Protein AF-A0A4R0YX46-F1 (afdb_monomer)

pLDDT: mean 84.67, std 12.02, range [36.97, 97.19]

Mean predicted aligned error: 6.43 Å

Nearest PDB structures (foldseek):
  4bqu-assembly2_B  TM=5.546E-01  e=5.185E+00  Rhipicephalus appendiculatus
  2xxn-assembly1_A  TM=4.794E-01  e=2.382E+00  Homo sapiens
  9izl-assembly2_B  TM=1.546E-01  e=6.587E+00  Homo sapiens

Radius of gyration: 20.01 Å; Cα contacts (8 Å, |Δi|>4): 346; chains: 1; bounding box: 52×40×53 Å

Secondary structure (DSSP, 8-state):
-HHHHHHHHHHHHHHTTPEEPPPPTTSPEEEEEEEEEETTEEEEEEEEEEE-TTSTTEEEEEEEEEEEEHHHHHHHHHTTSGGGS-TT-TT--EEEEEEEHHHHHHHSSS--S-HHHHHTTTSSEEGGGHHHHHHHHHHHIIIIIHHHHHHHSSHHHHHHHHHTGGGSTT-SSSSS-B-SSHHHHHHHHHHHTT-HHHHHHHHHHHHHHHHHHHHTTSS-HHHHHHHHHHHHHHHHHHHHHHHHTT-

Foldseek 3Di:
DLVVLVVVVCVVCVVVPWDWDDDDPPDWTKTKDWDQLDDQKIKMKIWTWDDDPVDPQWIAIWIKIFIWGPLVVVLCVVLVNCVVPDPPCPPPTATQKMFILLQLCCWPPVHDPDSVCSVCVRPGHGSVCSVVVVVVVVVSCVPRVVVVCVQCSDLVSLLVCLLCVCVPTPPPDPRGMDGVRSLQVSLSSCLVVVVLVVSLVSLVVSLVVLVVCVVVVVDDPVVSVSSVVSSVSSNVSSVVSNVVVVD

Organism: NCBI:txid522319

Solvent-accessible surface area (backbone atoms only — not comparable to full-atom values): 13297 Å² total; per-residue (Å²): 110,71,69,60,50,46,60,50,49,53,50,57,41,44,75,73,62,31,42,77,52,91,75,55,96,89,53,63,50,39,32,42,32,74,45,77,52,49,97,53,32,30,39,34,39,41,38,34,45,33,78,43,89,90,44,90,63,30,29,32,54,48,46,36,37,35,36,32,19,53,54,55,37,52,52,35,45,74,40,57,59,45,78,81,55,70,95,83,56,89,81,56,54,39,63,43,36,39,32,40,50,40,44,44,41,25,55,44,84,85,43,45,97,42,51,68,58,31,63,42,63,43,49,72,35,45,57,93,47,44,66,65,49,48,54,52,50,50,56,47,36,71,54,54,46,47,53,50,45,64,46,47,43,40,73,67,35,36,36,55,47,30,70,39,51,82,69,38,85,72,67,74,73,87,71,52,72,45,38,92,52,25,30,54,49,24,17,52,55,28,38,76,72,67,37,50,68,62,15,50,50,29,43,51,52,46,51,55,50,51,53,50,34,44,78,66,67,74,43,52,73,68,57,48,53,55,52,51,54,48,51,51,34,54,49,49,44,48,52,54,52,53,59,57,72,77,109

Sequence (247 aa):
MFLEVKEKADRMLSARGFLALPIDPNEPEMALWQKEIFSGYDFFVMFSISRRDAEKGLLSLSVHLGVDSRWQFEFESNAGVRTKFHPGDEKAYVGNVVVPLQWLTAIWPPALPSFTDSMLRWRDVPVANALNTMDDVFYYFDRQGLAFLEMVGTEEGLISTLLNLENFPGRRGSGGPVGPRPLLSAAALLCRRRQFDEAIGAVGKAEAKAENDLRSDNISQASFEEIKSLYGLYRGAIIDQSLQALH

Structure (mmCIF, N/CA/C/O backbone):
data_AF-A0A4R0YX46-F1
#
_entry.id   AF-A0A4R0YX46-F1
#
loop_
_atom_site.group_PDB
_atom_site.id
_atom_site.type_symbol
_atom_site.label_atom_id
_atom_site.label_alt_id
_atom_site.label_comp_id
_atom_site.label_asym_id
_atom_site.label_entity_id
_atom_site.label_seq_id
_atom_site.pdbx_PDB_ins_code
_atom_site.Cartn_x
_atom_site.Cartn_y
_atom_site.Cartn_z
_atom_site.occupancy
_atom_site.B_iso_or_equiv
_atom_site.auth_seq_id
_atom_site.auth_comp_id
_atom_site.auth_asym_id
_atom_site.auth_atom_id
_atom_site.pdbx_PDB_model_num
ATOM 1 N N . MET A 1 1 ? 13.363 10.887 -30.403 1.00 70.38 1 MET A N 1
ATOM 2 C CA . MET A 1 1 ? 13.511 9.574 -29.739 1.00 70.38 1 MET A CA 1
ATOM 3 C C . MET A 1 1 ? 12.698 9.483 -28.448 1.00 70.38 1 MET A C 1
ATOM 5 O O . MET A 1 1 ? 11.761 8.708 -28.441 1.00 70.38 1 MET A O 1
ATOM 9 N N . PHE A 1 2 ? 12.948 10.289 -27.402 1.00 72.62 2 PHE A N 1
ATOM 10 C CA . PHE A 1 2 ? 12.125 10.239 -26.171 1.00 72.62 2 PHE A CA 1
ATOM 11 C C . PHE A 1 2 ? 10.624 10.469 -26.427 1.00 72.62 2 PHE A C 1
ATOM 13 O O . PHE A 1 2 ? 9.808 9.693 -25.953 1.00 72.62 2 PHE A O 1
ATOM 20 N N . LEU A 1 3 ? 10.263 11.498 -27.207 1.00 75.44 3 LEU A N 1
ATOM 21 C CA . LEU A 1 3 ? 8.856 11.806 -27.517 1.00 75.44 3 LEU A CA 1
ATOM 22 C C . LEU A 1 3 ? 8.135 10.640 -28.213 1.00 75.44 3 LEU A C 1
ATOM 24 O O . LEU A 1 3 ? 6.991 10.352 -27.900 1.00 75.44 3 LEU A O 1
ATOM 28 N N . GLU A 1 4 ? 8.826 9.920 -29.096 1.00 78.00 4 GLU A N 1
ATOM 29 C CA . GLU A 1 4 ? 8.261 8.761 -29.794 1.00 78.00 4 GLU A CA 1
ATOM 30 C C . GLU A 1 4 ? 8.037 7.572 -28.846 1.00 78.00 4 GLU A C 1
ATOM 32 O O . GLU A 1 4 ? 7.026 6.876 -28.934 1.00 78.00 4 GLU A O 1
ATOM 37 N N . VAL A 1 5 ? 8.976 7.343 -27.921 1.00 77.19 5 VAL A N 1
ATOM 38 C CA . VAL A 1 5 ? 8.834 6.333 -26.863 1.00 77.19 5 VAL A CA 1
ATOM 39 C C . VAL A 1 5 ? 7.665 6.685 -25.952 1.00 77.19 5 VAL A C 1
ATOM 41 O O . VAL A 1 5 ? 6.859 5.811 -25.657 1.00 77.19 5 VAL A O 1
ATOM 44 N N . LYS A 1 6 ? 7.526 7.961 -25.585 1.00 77.44 6 LYS A N 1
ATOM 45 C CA . LYS A 1 6 ? 6.404 8.467 -24.795 1.00 77.44 6 LYS A CA 1
ATOM 46 C C . LYS A 1 6 ? 5.062 8.230 -25.486 1.00 77.44 6 LYS A C 1
ATOM 48 O O . LYS A 1 6 ? 4.202 7.575 -24.922 1.00 77.44 6 LYS A O 1
ATOM 53 N N . GLU A 1 7 ? 4.897 8.664 -26.734 1.00 83.25 7 GLU A N 1
ATOM 54 C CA . GLU A 1 7 ? 3.642 8.464 -27.479 1.00 83.25 7 GLU A CA 1
ATOM 55 C C . GLU A 1 7 ? 3.260 6.982 -27.620 1.00 83.25 7 GLU A C 1
ATOM 57 O O . GLU A 1 7 ? 2.086 6.621 -27.723 1.00 83.25 7 GLU A O 1
ATOM 62 N N . LYS A 1 8 ? 4.251 6.090 -27.692 1.00 83.44 8 LYS A N 1
ATOM 63 C CA . LYS A 1 8 ? 4.017 4.643 -27.701 1.00 83.44 8 LYS A CA 1
ATOM 64 C C . LYS A 1 8 ? 3.649 4.130 -26.303 1.00 83.44 8 LYS A C 1
ATOM 66 O O . LYS A 1 8 ? 2.677 3.388 -26.197 1.00 83.44 8 LYS A O 1
ATOM 71 N N . ALA A 1 9 ? 4.343 4.576 -25.257 1.00 83.38 9 ALA A N 1
ATOM 72 C CA . ALA A 1 9 ? 4.042 4.247 -23.866 1.00 83.38 9 ALA A CA 1
ATOM 73 C C . ALA A 1 9 ? 2.627 4.684 -23.461 1.00 83.38 9 ALA A C 1
ATOM 75 O O . ALA A 1 9 ? 1.853 3.871 -22.957 1.00 83.38 9 ALA A O 1
ATOM 76 N N . ASP A 1 10 ? 2.255 5.925 -23.778 1.00 84.88 10 ASP A N 1
ATOM 77 C CA . ASP A 1 10 ? 0.931 6.490 -23.511 1.00 84.88 10 ASP A CA 1
ATOM 78 C C . ASP A 1 10 ? -0.162 5.672 -24.199 1.00 84.88 10 ASP A C 1
ATOM 80 O O . ASP A 1 10 ? -1.197 5.388 -23.597 1.00 84.88 10 ASP A O 1
ATOM 84 N N . ARG A 1 11 ? 0.074 5.214 -25.437 1.00 87.25 11 ARG A N 1
ATOM 85 C CA . ARG A 1 11 ? -0.867 4.331 -26.142 1.00 87.25 11 ARG A CA 1
ATOM 86 C C . ARG A 1 11 ? -1.007 2.970 -25.468 1.00 87.25 11 ARG A C 1
ATOM 88 O O . ARG A 1 11 ? -2.129 2.489 -25.350 1.00 87.25 11 ARG A O 1
ATOM 95 N N . MET A 1 12 ? 0.092 2.358 -25.022 1.00 89.31 12 MET A N 1
ATOM 96 C CA . MET A 1 12 ? 0.056 1.067 -24.318 1.00 89.31 12 MET A CA 1
ATOM 97 C C . MET A 1 12 ? -0.688 1.175 -22.981 1.00 89.31 12 MET A C 1
ATOM 99 O O . MET A 1 12 ? -1.542 0.343 -22.678 1.00 89.31 12 MET A O 1
ATOM 103 N N . LEU A 1 13 ? -0.398 2.223 -22.208 1.00 88.88 13 LEU A N 1
ATOM 104 C CA . LEU A 1 13 ? -1.051 2.523 -20.935 1.00 88.88 13 LEU A CA 1
ATOM 105 C C . LEU A 1 13 ? -2.545 2.816 -21.136 1.00 88.88 13 LEU A C 1
ATOM 107 O O . LEU A 1 13 ? -3.386 2.185 -20.495 1.00 88.88 13 LEU A O 1
ATOM 111 N N . SER A 1 14 ? -2.888 3.682 -22.093 1.00 88.69 14 SER A N 1
ATOM 112 C CA . SER A 1 14 ? -4.284 3.999 -22.433 1.00 88.69 14 SER A CA 1
ATOM 113 C C . SER A 1 14 ? -5.058 2.763 -22.890 1.00 88.69 14 SER A C 1
ATOM 115 O O . SER A 1 14 ? -6.199 2.566 -22.481 1.00 88.69 14 SER A O 1
ATOM 117 N N . ALA A 1 15 ? -4.440 1.889 -23.694 1.00 89.38 15 ALA A N 1
ATOM 118 C CA . ALA A 1 15 ? -5.066 0.645 -24.144 1.00 89.38 15 ALA A CA 1
ATOM 119 C C . ALA A 1 15 ? -5.386 -0.317 -22.985 1.00 89.38 15 ALA A C 1
ATOM 121 O O . ALA A 1 15 ? -6.308 -1.122 -23.095 1.00 89.38 15 ALA A O 1
ATOM 122 N N . ARG A 1 16 ? -4.657 -0.214 -21.866 1.00 86.44 16 ARG A N 1
ATOM 123 C CA . ARG A 1 16 ? -4.919 -0.945 -20.616 1.00 86.44 16 ARG A CA 1
ATOM 124 C C . ARG A 1 16 ? -5.789 -0.157 -19.622 1.00 86.44 16 ARG A C 1
ATOM 126 O O . ARG A 1 16 ? -6.012 -0.621 -18.509 1.00 86.44 16 ARG A O 1
ATOM 133 N N . GLY A 1 17 ? -6.309 1.006 -20.020 1.00 89.12 17 GLY A N 1
ATOM 134 C CA . GLY A 1 17 ? -7.227 1.824 -19.226 1.00 89.12 17 GLY A CA 1
ATOM 135 C C . GLY A 1 17 ? -6.560 2.735 -18.195 1.00 89.12 17 GLY A C 1
ATOM 136 O O . GLY A 1 17 ? -7.251 3.239 -17.313 1.00 89.12 17 GLY A O 1
ATOM 137 N N . PHE A 1 18 ? -5.242 2.939 -18.264 1.00 90.31 18 PHE A N 1
ATOM 138 C CA . PHE A 1 18 ? -4.567 3.926 -17.421 1.00 90.31 18 PHE A CA 1
ATOM 139 C C . PHE A 1 18 ? -4.929 5.346 -17.869 1.00 90.31 18 PHE A C 1
ATOM 141 O O . PHE A 1 18 ? -4.996 5.643 -19.062 1.00 90.31 18 PHE A O 1
ATOM 148 N N . LEU A 1 19 ? -5.109 6.232 -16.896 1.00 88.25 19 LEU A N 1
ATOM 149 C CA . LEU A 1 19 ? -5.331 7.658 -17.084 1.00 88.25 19 LEU A CA 1
ATOM 150 C C . LEU A 1 19 ? -4.017 8.403 -16.843 1.00 88.25 19 LEU A C 1
ATOM 152 O O . LEU A 1 19 ? -3.381 8.223 -15.806 1.00 88.25 19 LEU A O 1
ATOM 156 N N . ALA A 1 20 ? -3.609 9.249 -17.787 1.00 85.19 20 ALA A N 1
ATOM 157 C CA . ALA A 1 20 ? -2.469 10.136 -17.582 1.00 85.19 20 ALA A CA 1
ATOM 158 C C . ALA A 1 20 ? -2.793 11.153 -16.478 1.00 85.19 20 ALA A C 1
ATOM 160 O O . ALA A 1 20 ? -3.862 11.771 -16.496 1.00 85.19 20 ALA A O 1
ATOM 161 N N . LEU A 1 21 ? -1.878 11.335 -15.527 1.00 80.12 21 LEU A N 1
ATOM 162 C CA . LEU A 1 21 ? -2.009 12.367 -14.504 1.00 80.12 21 LEU A CA 1
ATOM 163 C C . LEU A 1 21 ? -1.438 13.693 -15.034 1.00 80.12 21 LEU A C 1
ATOM 165 O O . LEU A 1 21 ? -0.428 13.679 -15.743 1.00 80.12 21 LEU A O 1
ATOM 169 N N . PRO A 1 22 ? -2.085 14.841 -14.749 1.00 63.25 22 PRO A N 1
ATOM 170 C CA . PRO A 1 22 ? -1.595 16.144 -15.187 1.00 63.25 22 PRO A CA 1
ATOM 171 C C . PRO A 1 22 ? -0.184 16.405 -14.643 1.00 63.25 22 PRO A C 1
ATOM 173 O O . PRO A 1 22 ? 0.111 16.108 -13.490 1.00 63.25 22 PRO A O 1
ATOM 176 N N . ILE A 1 23 ? 0.678 16.936 -15.511 1.00 60.28 23 ILE A N 1
ATOM 177 C CA . ILE A 1 23 ? 2.133 16.986 -15.334 1.00 60.28 23 ILE A CA 1
ATOM 178 C C . ILE A 1 23 ? 2.557 18.391 -14.880 1.00 60.28 23 ILE A C 1
ATOM 180 O O . ILE A 1 23 ? 2.268 19.365 -15.581 1.00 60.28 23 ILE A O 1
ATOM 184 N N . ASP A 1 24 ? 3.307 18.496 -13.779 1.00 59.00 24 ASP A N 1
ATOM 185 C CA . ASP A 1 24 ? 4.326 19.546 -13.648 1.00 59.00 24 ASP A CA 1
ATOM 186 C C . ASP A 1 24 ? 5.509 19.132 -14.541 1.00 59.00 24 ASP A C 1
ATOM 188 O O . ASP A 1 24 ? 5.990 18.005 -14.414 1.00 59.00 24 ASP A O 1
ATOM 192 N N . PRO A 1 25 ? 5.990 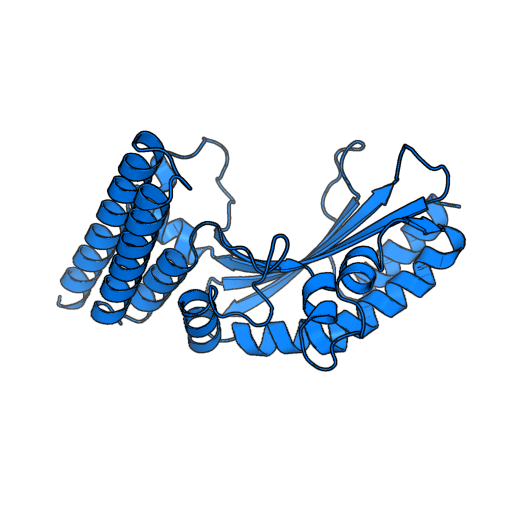19.973 -15.473 1.00 57.56 25 PRO A N 1
ATOM 193 C CA . PRO A 1 25 ? 7.106 19.630 -16.359 1.00 57.56 25 PRO A CA 1
ATOM 194 C C . PRO A 1 25 ? 8.410 19.221 -15.643 1.00 57.56 25 PRO A C 1
ATOM 196 O O . PRO A 1 25 ? 9.312 18.713 -16.310 1.00 57.56 25 PRO A O 1
ATOM 199 N N . ASN A 1 26 ? 8.522 19.430 -14.327 1.00 57.59 26 ASN A N 1
ATOM 200 C CA . ASN A 1 26 ? 9.643 18.996 -13.490 1.00 57.59 26 ASN A CA 1
ATOM 201 C C . ASN A 1 26 ? 9.382 17.689 -12.716 1.00 57.59 26 ASN A C 1
ATOM 203 O O . ASN A 1 26 ? 10.282 17.190 -12.042 1.00 57.59 26 ASN A O 1
ATOM 207 N N . GLU A 1 27 ? 8.175 17.133 -12.791 1.00 64.25 27 GLU A N 1
ATOM 208 C CA . GLU A 1 27 ? 7.791 15.897 -12.114 1.00 64.25 27 GLU A CA 1
ATOM 209 C C . GLU A 1 27 ? 7.861 14.683 -13.057 1.00 64.25 27 GLU A C 1
ATOM 211 O O . GLU A 1 27 ? 7.787 14.825 -14.283 1.00 64.25 27 GLU A O 1
ATOM 216 N N . PRO A 1 28 ? 8.043 13.462 -12.515 1.00 62.16 28 PRO A N 1
ATOM 217 C CA . PRO A 1 28 ? 7.960 12.247 -13.317 1.00 62.16 28 PRO A CA 1
ATOM 218 C C . PRO A 1 28 ? 6.611 12.157 -14.039 1.00 62.16 28 PRO A C 1
ATOM 220 O O . PRO A 1 28 ? 5.567 12.480 -13.477 1.00 62.16 28 PRO A O 1
ATOM 223 N N . GLU A 1 29 ? 6.620 11.658 -15.276 1.00 77.38 29 GLU A N 1
ATOM 224 C CA . GLU A 1 29 ? 5.380 11.410 -16.010 1.00 77.38 29 GLU A CA 1
ATOM 225 C C . GLU A 1 29 ? 4.668 10.226 -15.358 1.00 77.38 29 GLU A C 1
ATOM 227 O O . GLU A 1 29 ? 5.254 9.150 -15.224 1.00 77.38 29 GLU A O 1
ATOM 232 N N . MET A 1 30 ? 3.422 10.426 -14.928 1.00 84.44 30 MET A N 1
ATOM 233 C CA . MET A 1 30 ? 2.661 9.428 -14.184 1.00 84.44 30 MET A CA 1
ATOM 234 C C . MET A 1 30 ? 1.376 9.039 -14.908 1.00 84.44 30 MET A C 1
ATOM 236 O O . MET A 1 30 ? 0.669 9.879 -15.466 1.00 84.44 30 MET A O 1
ATOM 240 N N . ALA A 1 31 ? 1.050 7.754 -14.843 1.00 88.62 31 ALA A N 1
ATOM 241 C CA . ALA A 1 31 ? -0.222 7.208 -15.276 1.00 88.62 31 ALA A CA 1
ATOM 242 C C . ALA A 1 31 ? -0.829 6.362 -14.154 1.00 88.62 31 ALA A C 1
ATOM 244 O O . ALA A 1 31 ? -0.130 5.597 -13.486 1.00 88.62 31 ALA A O 1
ATOM 245 N N . LEU A 1 32 ? -2.137 6.496 -13.959 1.00 90.62 32 LEU A N 1
ATOM 246 C CA . LEU A 1 32 ? -2.888 5.854 -12.891 1.00 90.62 32 LEU A CA 1
ATOM 247 C C . LEU A 1 32 ? -3.972 4.960 -13.481 1.00 90.62 32 LEU A C 1
ATOM 249 O O . LEU A 1 32 ? -4.822 5.414 -14.243 1.00 90.62 32 LEU A O 1
ATOM 253 N N . TRP A 1 33 ? -3.977 3.696 -13.089 1.00 91.81 33 TRP A N 1
ATOM 254 C CA . TRP A 1 33 ? -5.136 2.827 -13.235 1.00 91.81 33 TRP A CA 1
ATOM 255 C C . TRP A 1 33 ? -5.740 2.612 -11.856 1.00 91.81 33 TRP A C 1
ATOM 257 O O . TRP A 1 33 ? -5.018 2.272 -10.925 1.00 91.81 33 TRP A O 1
ATOM 267 N N . GLN A 1 34 ? -7.044 2.822 -11.712 1.00 91.25 34 GLN A N 1
ATOM 268 C CA . GLN A 1 34 ? -7.732 2.712 -10.430 1.00 91.25 34 GLN A CA 1
ATOM 269 C C . GLN A 1 34 ? -9.059 1.989 -10.619 1.00 91.25 34 GLN A C 1
ATOM 271 O O . GLN A 1 34 ? -9.778 2.224 -11.592 1.00 91.25 34 GLN A O 1
ATOM 276 N N . LYS A 1 35 ? -9.380 1.099 -9.683 1.00 90.94 35 LYS A N 1
ATOM 277 C CA . LYS A 1 35 ? -10.610 0.317 -9.689 1.00 90.94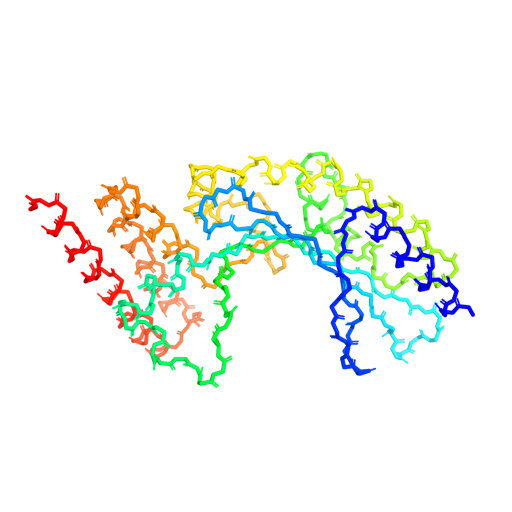 35 LYS A CA 1
ATOM 278 C C . LYS A 1 35 ? -11.093 0.098 -8.262 1.00 90.94 35 LYS A C 1
ATOM 280 O O . LYS A 1 35 ? -10.331 -0.365 -7.418 1.00 90.94 35 LYS A O 1
ATOM 285 N N . GLU A 1 36 ? -12.373 0.358 -8.021 1.00 93.25 36 GLU A N 1
ATOM 286 C CA . GLU A 1 36 ? -13.016 -0.008 -6.759 1.00 93.25 36 GLU A CA 1
ATOM 287 C C . GLU A 1 36 ? -13.002 -1.535 -6.592 1.00 93.25 36 GLU A C 1
ATOM 289 O O . GLU A 1 36 ? -13.450 -2.274 -7.477 1.00 93.25 36 GLU A O 1
ATOM 294 N N . ILE A 1 37 ? -12.448 -2.004 -5.473 1.00 93.62 37 ILE A N 1
ATOM 295 C CA . ILE A 1 37 ? -12.388 -3.434 -5.128 1.00 93.62 37 ILE A CA 1
ATOM 296 C C . ILE A 1 37 ? -13.497 -3.823 -4.151 1.00 93.62 37 ILE A C 1
ATOM 298 O O . ILE A 1 37 ? -14.024 -4.929 -4.231 1.00 93.62 37 ILE A O 1
ATOM 302 N N . PHE A 1 38 ? -13.906 -2.896 -3.287 1.00 93.62 38 PHE A N 1
ATOM 303 C CA . PHE A 1 38 ? -15.117 -2.963 -2.472 1.00 93.62 38 PHE A CA 1
ATOM 304 C C . PHE A 1 38 ? -15.446 -1.563 -1.943 1.00 93.62 38 PHE A C 1
ATOM 306 O O . PHE A 1 38 ? -14.638 -0.646 -2.048 1.00 93.62 38 PHE A O 1
ATOM 313 N N . SER A 1 39 ? -16.648 -1.392 -1.391 1.00 90.75 39 SER A N 1
ATOM 314 C CA . SER A 1 39 ? -17.246 -0.077 -1.140 1.00 90.75 39 SER A CA 1
ATOM 315 C C . SER A 1 39 ? -16.310 0.905 -0.413 1.00 90.75 39 SER A C 1
ATOM 317 O O . SER A 1 39 ? -16.026 0.758 0.777 1.00 90.75 39 SER A O 1
ATOM 319 N N . GLY A 1 40 ? -15.875 1.950 -1.122 1.00 88.69 40 GLY A N 1
ATOM 320 C CA . GLY A 1 40 ? -15.018 3.014 -0.582 1.00 88.69 40 GLY A CA 1
ATOM 321 C C . GLY A 1 40 ? -13.524 2.676 -0.480 1.00 88.69 40 GLY A C 1
ATOM 322 O O . GLY A 1 40 ? -12.786 3.452 0.138 1.00 88.69 40 GLY A O 1
ATOM 323 N N . TYR A 1 41 ? -13.091 1.558 -1.073 1.00 92.25 41 TYR A N 1
ATOM 324 C CA . TYR A 1 41 ? -11.699 1.127 -1.190 1.00 92.25 41 TYR A CA 1
ATOM 325 C C . TYR A 1 41 ? -11.352 0.850 -2.650 1.00 92.25 41 TYR A C 1
ATOM 327 O O . TYR A 1 41 ? -11.941 -0.015 -3.305 1.00 92.25 41 TYR A O 1
ATOM 335 N N . ASP A 1 42 ? -10.344 1.562 -3.137 1.00 93.12 42 ASP A N 1
ATOM 336 C CA . ASP A 1 42 ? -9.921 1.490 -4.523 1.00 93.12 42 ASP A CA 1
ATOM 337 C C . ASP A 1 42 ? -8.517 0.904 -4.598 1.00 93.12 42 ASP A C 1
ATOM 339 O O . ASP A 1 42 ? -7.591 1.376 -3.936 1.00 93.12 42 ASP A O 1
ATOM 343 N N . PHE A 1 43 ? -8.348 -0.125 -5.421 1.00 93.88 43 PHE A N 1
ATOM 344 C CA . PHE A 1 43 ? -7.027 -0.585 -5.802 1.00 93.88 43 PHE A CA 1
ATOM 345 C C . PHE A 1 43 ? -6.493 0.305 -6.912 1.00 93.88 43 PHE A C 1
ATOM 347 O O . PHE A 1 43 ? -7.208 0.609 -7.871 1.00 93.88 43 PHE A O 1
ATOM 354 N N . PHE A 1 44 ? -5.226 0.680 -6.811 1.00 92.88 44 PHE A N 1
ATOM 355 C CA . PHE A 1 44 ? -4.569 1.489 -7.816 1.00 92.88 44 PHE A CA 1
ATOM 356 C C . PHE A 1 44 ? -3.247 0.884 -8.272 1.00 92.88 44 PHE A C 1
ATOM 358 O O . PHE A 1 44 ? -2.559 0.173 -7.537 1.00 92.88 44 PHE A O 1
ATOM 365 N N . VAL A 1 45 ? -2.882 1.219 -9.504 1.00 93.38 45 VAL A N 1
ATOM 366 C CA . VAL A 1 45 ? -1.575 0.980 -10.100 1.00 93.38 45 VAL A CA 1
ATOM 367 C C . VAL A 1 45 ? -1.073 2.315 -10.621 1.00 93.38 45 VAL A C 1
ATOM 369 O O . VAL A 1 45 ? -1.662 2.899 -11.529 1.00 93.38 45 VAL A O 1
ATOM 372 N N . MET A 1 46 ? 0.017 2.794 -10.039 1.00 91.81 46 MET A N 1
ATOM 373 C CA . MET A 1 46 ? 0.683 4.023 -10.438 1.00 91.81 46 MET A CA 1
ATOM 374 C C . MET A 1 46 ? 1.968 3.672 -11.179 1.00 91.81 46 MET A C 1
ATOM 376 O O . MET A 1 46 ? 2.899 3.106 -10.604 1.00 91.81 46 MET A O 1
ATOM 380 N N . PHE A 1 47 ? 2.005 4.014 -12.459 1.00 90.75 47 PHE A N 1
ATOM 381 C CA . PHE A 1 47 ? 3.154 3.851 -13.334 1.00 90.75 47 PHE A CA 1
ATOM 382 C C . PHE A 1 47 ? 3.853 5.200 -13.485 1.00 90.75 47 PHE A C 1
ATOM 384 O O . PHE A 1 47 ? 3.192 6.187 -13.798 1.00 90.75 47 PHE A O 1
ATOM 391 N N . SER A 1 48 ? 5.169 5.258 -13.286 1.00 88.81 48 SER A N 1
ATOM 392 C CA . SER A 1 48 ? 5.950 6.480 -13.465 1.00 88.81 48 SER A CA 1
ATOM 393 C C . SER A 1 48 ? 7.162 6.288 -14.371 1.00 88.81 48 SER A C 1
ATOM 395 O O . SER A 1 48 ? 7.872 5.283 -14.291 1.00 88.81 48 SER A O 1
ATOM 397 N N . ILE A 1 49 ? 7.393 7.279 -15.235 1.00 86.38 49 ILE A N 1
ATOM 398 C CA . ILE A 1 49 ? 8.537 7.381 -16.143 1.00 86.38 49 ILE A CA 1
ATOM 399 C C . ILE A 1 49 ? 9.304 8.646 -15.784 1.00 86.38 49 ILE A C 1
ATOM 401 O O . ILE A 1 49 ? 8.781 9.754 -15.897 1.00 86.38 49 ILE A O 1
ATOM 405 N N . SER A 1 50 ? 10.567 8.501 -15.394 1.00 84.44 50 SER A N 1
ATOM 406 C CA . SER A 1 50 ? 11.450 9.644 -15.163 1.00 84.44 50 SER A CA 1
ATOM 407 C C . SER A 1 50 ? 12.667 9.607 -16.076 1.00 84.44 50 SER A C 1
ATOM 409 O O . SER A 1 50 ? 13.243 8.552 -16.365 1.00 84.44 50 SER A O 1
ATOM 411 N N . ARG A 1 51 ? 13.072 10.791 -16.548 1.00 80.44 51 ARG A N 1
ATOM 412 C CA . ARG A 1 51 ? 14.369 10.971 -17.199 1.00 80.44 51 ARG A CA 1
ATOM 413 C C . ARG A 1 51 ? 15.444 11.028 -16.123 1.00 80.44 51 ARG A C 1
ATOM 415 O O . ARG A 1 51 ? 15.280 11.701 -15.111 1.00 80.44 51 ARG A O 1
ATOM 422 N N . ARG A 1 52 ? 16.557 10.336 -16.347 1.00 74.69 52 ARG A N 1
ATOM 423 C CA . ARG A 1 52 ? 17.747 10.481 -15.505 1.00 74.69 52 ARG A CA 1
ATOM 424 C C . ARG A 1 52 ? 18.583 11.633 -16.047 1.00 74.69 52 ARG A C 1
ATOM 426 O O . ARG A 1 52 ? 19.221 11.494 -17.086 1.00 74.69 52 ARG A O 1
ATOM 433 N N . ASP A 1 53 ? 18.611 12.750 -15.328 1.00 62.41 53 ASP A N 1
ATOM 434 C CA . ASP A 1 53 ? 19.374 13.937 -15.745 1.00 62.41 53 ASP A CA 1
ATOM 435 C C . ASP A 1 53 ? 20.889 13.686 -15.826 1.00 62.41 53 ASP A C 1
ATOM 437 O O . ASP A 1 53 ? 21.582 14.306 -16.633 1.00 62.41 53 ASP A 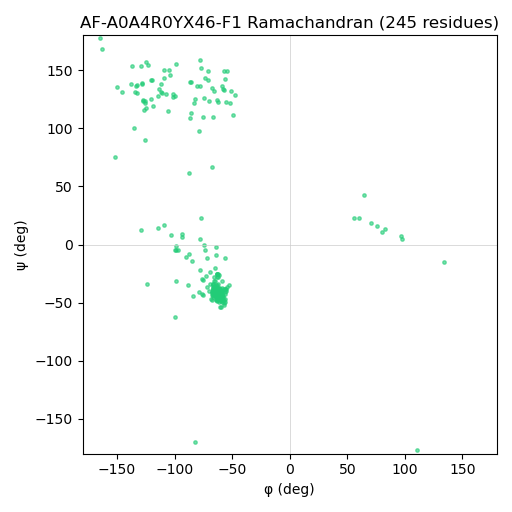O 1
ATOM 441 N N . ALA A 1 54 ? 21.404 12.742 -15.031 1.00 57.72 54 ALA A N 1
ATOM 442 C CA . ALA A 1 54 ? 22.826 12.407 -14.984 1.00 57.72 54 ALA A CA 1
ATOM 443 C C . ALA A 1 54 ? 23.329 11.637 -16.223 1.00 57.72 54 ALA A C 1
ATOM 445 O O . ALA A 1 54 ? 24.503 11.755 -16.568 1.00 57.72 54 ALA A O 1
ATOM 446 N N . GLU A 1 55 ? 22.468 10.880 -16.917 1.00 69.75 55 GLU A N 1
ATOM 447 C CA . GLU A 1 55 ? 22.871 10.008 -18.030 1.00 69.75 55 GLU A CA 1
ATOM 448 C C . GLU A 1 55 ? 21.911 10.146 -19.219 1.00 69.75 55 GLU A C 1
ATOM 450 O O . GLU A 1 55 ? 20.816 9.576 -19.265 1.00 69.75 55 GLU A O 1
ATOM 455 N N . LYS A 1 56 ? 22.339 10.930 -20.220 1.00 73.69 56 LYS A N 1
ATOM 456 C CA . LYS A 1 56 ? 21.558 11.184 -21.438 1.00 73.69 56 LYS A CA 1
ATOM 457 C C . LYS A 1 56 ? 21.186 9.866 -22.122 1.00 73.69 56 LYS A C 1
ATOM 459 O O . LYS A 1 56 ? 22.056 9.120 -22.555 1.00 73.69 56 LYS A O 1
ATOM 464 N N . GLY A 1 57 ? 19.886 9.647 -22.312 1.00 81.06 57 GLY A N 1
ATOM 465 C CA . GLY A 1 57 ? 19.366 8.484 -23.036 1.00 81.06 57 GLY A CA 1
ATOM 466 C C . GLY A 1 57 ? 18.943 7.310 -22.154 1.00 81.06 57 GLY A C 1
ATOM 467 O O . GLY A 1 57 ? 18.588 6.270 -22.711 1.00 81.06 57 GLY A O 1
ATOM 468 N N . LEU A 1 58 ? 18.926 7.479 -20.827 1.00 87.06 58 LEU A N 1
ATOM 469 C CA . LEU A 1 58 ? 18.372 6.510 -19.881 1.00 87.06 58 LEU A CA 1
ATOM 470 C C . LEU A 1 58 ? 17.064 6.994 -19.242 1.00 87.06 58 LEU A C 1
ATOM 472 O O . LEU A 1 58 ? 16.848 8.193 -19.042 1.00 87.06 58 LEU A O 1
ATOM 476 N N . LEU A 1 59 ? 16.209 6.032 -18.898 1.00 86.62 59 LEU A N 1
ATOM 477 C CA . LEU A 1 59 ? 14.953 6.215 -18.176 1.00 86.62 59 LEU A CA 1
ATOM 478 C C . LEU A 1 59 ? 14.930 5.371 -16.906 1.00 86.62 59 LEU A C 1
ATOM 480 O O . LEU A 1 59 ? 15.567 4.323 -16.829 1.00 86.62 59 LEU A O 1
ATOM 484 N N . SER A 1 60 ? 14.144 5.805 -15.928 1.00 88.62 60 SER A N 1
ATOM 485 C CA . SER A 1 60 ? 13.699 4.948 -14.833 1.00 88.62 60 SER A CA 1
ATOM 486 C C . SER A 1 60 ? 12.200 4.723 -14.963 1.00 88.62 60 SER A C 1
ATOM 488 O O . SER A 1 60 ? 11.445 5.682 -15.130 1.00 88.62 60 SER A O 1
ATOM 490 N N . LEU A 1 61 ? 11.781 3.462 -14.874 1.00 89.69 61 LEU A N 1
ATOM 491 C CA . LEU A 1 61 ? 10.377 3.069 -14.815 1.00 89.69 61 LEU A CA 1
ATOM 492 C C . LEU A 1 61 ? 10.086 2.515 -13.422 1.00 89.69 61 LEU A C 1
ATOM 494 O O . LEU A 1 61 ? 10.810 1.645 -12.928 1.00 89.69 61 LEU A O 1
ATOM 498 N N . SER A 1 62 ? 9.018 2.998 -12.797 1.00 89.00 62 SER A N 1
ATOM 499 C CA . SER A 1 62 ? 8.585 2.524 -11.485 1.00 89.00 62 SER A CA 1
ATOM 500 C C . SER A 1 62 ? 7.095 2.240 -11.485 1.00 89.00 62 SER A C 1
ATOM 502 O O . SER A 1 62 ? 6.310 3.020 -12.016 1.00 89.00 62 SER A O 1
ATOM 504 N N . VAL A 1 63 ? 6.697 1.128 -10.867 1.00 92.12 63 VAL A N 1
ATOM 505 C CA . VAL A 1 63 ? 5.287 0.749 -10.744 1.00 92.12 63 VAL A CA 1
ATOM 506 C C . VAL A 1 63 ? 4.965 0.473 -9.291 1.00 92.12 63 VAL A C 1
ATOM 508 O O . VAL A 1 63 ? 5.595 -0.378 -8.668 1.00 92.12 63 VAL A O 1
ATOM 511 N N . HIS A 1 64 ? 3.972 1.180 -8.769 1.00 92.19 64 HIS A N 1
ATOM 512 C CA . HIS A 1 64 ? 3.456 0.992 -7.421 1.00 92.19 64 HIS A CA 1
ATOM 513 C C . HIS A 1 64 ? 2.031 0.467 -7.500 1.00 92.19 64 HIS A C 1
ATOM 515 O O . HIS A 1 64 ? 1.221 0.995 -8.257 1.00 92.19 64 HIS A O 1
ATOM 521 N N . LEU A 1 65 ? 1.733 -0.559 -6.714 1.00 93.50 65 LEU A N 1
ATOM 522 C CA . LEU A 1 65 ? 0.385 -1.072 -6.519 1.00 93.50 65 LEU A CA 1
ATOM 523 C C . LEU A 1 65 ? -0.059 -0.712 -5.113 1.00 93.50 65 LEU A C 1
ATOM 525 O O . LEU A 1 65 ? 0.750 -0.782 -4.190 1.00 93.50 65 LEU A O 1
ATOM 529 N N . GLY A 1 66 ? -1.322 -0.376 -4.914 1.00 92.19 66 GLY A N 1
ATOM 530 C CA . GLY A 1 66 ? -1.792 -0.063 -3.576 1.00 92.19 66 GLY A CA 1
ATOM 531 C C . GLY A 1 66 ? -3.295 -0.058 -3.431 1.00 92.19 66 GLY A C 1
ATOM 532 O O . GLY A 1 66 ? -4.029 -0.293 -4.389 1.00 92.19 66 GLY A O 1
ATOM 533 N N . VAL A 1 67 ? -3.735 0.185 -2.200 1.00 92.56 67 VAL A N 1
ATOM 534 C CA . VAL A 1 67 ? -5.147 0.358 -1.865 1.00 92.56 67 VAL A CA 1
ATOM 535 C C . VAL A 1 67 ? -5.343 1.671 -1.136 1.00 92.56 67 VAL A C 1
ATOM 537 O O . VAL A 1 67 ? -4.786 1.885 -0.057 1.00 92.56 67 VAL A O 1
ATOM 540 N N . ASP A 1 68 ? -6.212 2.492 -1.695 1.00 91.19 68 ASP A N 1
ATOM 541 C CA . ASP A 1 68 ? -6.636 3.777 -1.173 1.00 91.19 68 ASP A CA 1
ATOM 542 C C . ASP A 1 68 ? -8.034 3.668 -0.554 1.00 91.19 68 ASP A C 1
ATOM 544 O O . ASP A 1 68 ? -8.871 2.894 -1.018 1.00 91.19 68 ASP A O 1
ATOM 548 N N . SER A 1 69 ? -8.303 4.431 0.510 1.00 89.81 69 SER A N 1
ATOM 549 C CA . SER A 1 69 ? -9.609 4.430 1.181 1.00 89.81 69 SER A CA 1
ATOM 550 C C . SER A 1 69 ? -10.199 5.826 1.338 1.00 89.81 69 SER A C 1
ATOM 552 O O . SER A 1 69 ? -9.598 6.698 1.970 1.00 89.81 69 SER A O 1
ATOM 554 N N . ARG A 1 70 ? -11.424 5.999 0.825 1.00 87.88 70 ARG A N 1
ATOM 555 C CA . ARG A 1 70 ? -12.286 7.165 1.101 1.00 87.88 70 ARG A CA 1
ATOM 556 C C . ARG A 1 70 ? -12.958 7.035 2.454 1.00 87.88 70 ARG A C 1
ATOM 558 O O . ARG A 1 70 ? -13.030 7.991 3.214 1.00 87.88 70 ARG A O 1
ATOM 565 N N . TRP A 1 71 ? -13.404 5.826 2.777 1.00 86.69 71 TRP A N 1
ATOM 566 C CA . TRP A 1 71 ? -14.094 5.577 4.035 1.00 86.69 71 TRP A CA 1
ATOM 567 C C . TRP A 1 71 ? -13.183 5.842 5.237 1.00 86.69 71 TRP A C 1
ATOM 569 O O . TRP A 1 71 ? -13.601 6.463 6.209 1.00 86.69 71 TRP A O 1
ATOM 579 N N . GLN A 1 72 ? -11.911 5.439 5.164 1.00 87.81 72 GLN A N 1
ATOM 580 C CA . GLN A 1 72 ? -10.968 5.723 6.240 1.00 87.81 72 GLN A CA 1
ATOM 581 C C . GLN A 1 72 ? -10.675 7.217 6.370 1.00 87.81 72 GLN A C 1
ATOM 583 O O . GLN A 1 72 ? -10.524 7.701 7.487 1.00 87.81 72 GLN A O 1
ATOM 588 N N . PHE A 1 73 ? -10.643 7.960 5.260 1.00 86.19 73 PHE A N 1
ATOM 589 C CA . PHE A 1 73 ? -10.554 9.417 5.313 1.00 86.19 73 PHE A CA 1
ATOM 590 C C . PHE A 1 73 ? -11.733 10.017 6.093 1.00 86.19 73 PHE A C 1
ATOM 592 O O . PHE A 1 73 ? -11.524 10.841 6.984 1.00 86.19 73 PHE A O 1
ATOM 599 N N . GLU A 1 74 ? -12.961 9.583 5.801 1.00 85.75 74 GLU A N 1
ATOM 600 C CA . GLU A 1 74 ? -14.170 10.037 6.500 1.00 85.75 74 GLU A CA 1
ATOM 601 C C . GLU A 1 74 ? -14.142 9.653 7.985 1.00 85.75 74 GLU A C 1
ATOM 603 O O . GLU A 1 74 ? -14.400 10.493 8.847 1.00 85.75 74 GLU A O 1
ATOM 608 N N . PHE A 1 75 ? -13.761 8.411 8.296 1.00 88.44 75 PHE A N 1
ATOM 609 C CA . PHE A 1 75 ? -13.596 7.927 9.665 1.00 88.44 75 PHE A CA 1
ATOM 610 C C . PHE A 1 75 ? -12.585 8.778 10.446 1.00 88.44 75 PHE A C 1
ATOM 612 O O . PHE A 1 75 ? -12.904 9.285 11.520 1.00 88.44 75 PHE A O 1
ATOM 619 N N . GLU A 1 76 ? -11.386 8.986 9.895 1.00 87.31 76 GLU A N 1
ATOM 620 C CA . GLU A 1 76 ? -10.335 9.793 10.521 1.00 87.31 76 GLU A CA 1
ATOM 621 C C . GLU A 1 76 ? -10.736 11.262 10.677 1.00 87.31 76 GLU A C 1
ATOM 623 O O . GLU A 1 76 ? -10.354 11.910 11.654 1.00 87.31 76 GLU A O 1
ATOM 628 N N . SER A 1 77 ? -11.502 11.802 9.731 1.00 85.31 77 SER A N 1
ATOM 629 C CA . SER A 1 77 ? -12.004 13.174 9.801 1.00 85.31 77 SER A CA 1
ATOM 630 C C . SER A 1 77 ? -13.033 13.326 10.921 1.00 85.31 77 SER A C 1
ATOM 632 O O . SER A 1 77 ? -12.895 14.219 11.757 1.00 85.31 77 SER A O 1
ATOM 634 N N . ASN A 1 78 ? -13.997 12.405 11.009 1.00 85.00 78 ASN A N 1
ATOM 635 C CA . ASN A 1 78 ? -15.024 12.396 12.055 1.00 85.00 78 ASN A CA 1
ATOM 636 C C . ASN A 1 78 ? -14.441 12.128 13.449 1.00 85.00 78 ASN A C 1
ATOM 638 O O . ASN A 1 78 ? -14.897 12.706 14.432 1.00 85.00 78 ASN A O 1
ATOM 642 N N . ALA A 1 79 ? -13.397 11.302 13.535 1.00 84.88 79 ALA A N 1
ATOM 643 C CA . ALA A 1 79 ? -12.658 11.044 14.768 1.00 84.88 79 ALA A CA 1
ATOM 644 C C . ALA A 1 79 ? -11.756 12.219 15.204 1.00 84.88 79 ALA A C 1
ATOM 646 O O . ALA A 1 79 ? -11.110 12.143 16.248 1.00 84.88 79 ALA A O 1
ATOM 647 N N . GLY A 1 80 ? -11.646 13.288 14.402 1.00 82.56 80 GLY A N 1
ATOM 648 C CA . GLY A 1 80 ? -10.758 14.421 14.684 1.00 82.56 80 GLY A CA 1
ATOM 649 C C . GLY A 1 80 ? -9.266 14.098 14.534 1.00 82.56 80 GLY A C 1
ATOM 650 O O . GLY A 1 80 ? -8.419 14.816 15.061 1.00 82.56 80 GLY A O 1
ATOM 651 N N . VAL A 1 81 ? -8.922 13.021 13.824 1.00 80.94 81 VAL A N 1
ATOM 652 C CA . VAL A 1 81 ? -7.534 12.622 13.550 1.00 80.94 81 VAL A CA 1
ATOM 653 C C . VAL A 1 81 ? -6.926 13.505 12.460 1.00 80.94 81 VAL A C 1
ATOM 655 O O . VAL A 1 81 ? -5.783 13.951 12.582 1.00 80.94 81 VAL A O 1
ATOM 658 N N . ARG A 1 82 ? -7.694 13.783 11.399 1.00 71.81 82 ARG A N 1
ATOM 659 C CA . ARG A 1 82 ? -7.227 14.544 10.228 1.00 71.81 82 ARG A CA 1
ATOM 660 C C . ARG A 1 82 ? -7.305 16.061 10.365 1.00 71.81 82 ARG A C 1
ATOM 662 O O . ARG A 1 82 ? -6.618 16.746 9.623 1.00 71.81 82 ARG A O 1
ATOM 669 N N . THR A 1 83 ? -8.021 16.603 11.351 1.00 57.09 83 THR A N 1
ATOM 670 C CA . THR A 1 83 ? -8.072 18.060 11.613 1.00 57.09 83 THR A CA 1
ATOM 671 C C . THR A 1 83 ? -6.720 18.661 12.027 1.00 57.09 83 THR A C 1
ATOM 673 O O . THR A 1 83 ? -6.583 19.880 12.091 1.00 57.09 83 THR A O 1
ATOM 676 N N . LYS A 1 84 ? -5.708 17.819 12.283 1.00 52.38 84 LYS A N 1
ATOM 677 C CA . LYS A 1 84 ? -4.310 18.217 12.507 1.00 52.38 84 LYS A CA 1
ATOM 678 C C . LYS A 1 84 ? -3.459 18.275 11.222 1.00 52.38 84 LYS A C 1
ATOM 680 O O . LYS A 1 84 ? -2.340 18.775 11.291 1.00 52.38 84 LYS A O 1
ATOM 685 N N . PHE A 1 85 ? -3.946 17.771 10.083 1.00 49.59 85 PHE A N 1
ATOM 686 C CA . PHE A 1 85 ? -3.227 17.725 8.799 1.00 49.59 85 PHE A CA 1
ATOM 687 C C . PHE A 1 85 ? -3.762 18.792 7.817 1.00 49.59 85 PHE A C 1
ATOM 689 O O . PHE A 1 85 ? -4.896 19.243 7.936 1.00 49.59 85 PHE A O 1
ATOM 696 N N . HIS A 1 86 ? -2.891 19.279 6.927 1.00 42.28 86 HIS A N 1
ATOM 697 C CA . H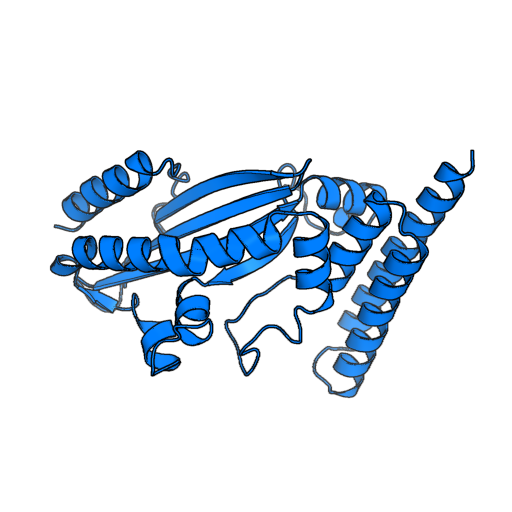IS A 1 86 ? -2.972 20.582 6.251 1.00 42.28 86 HIS A CA 1
ATOM 698 C C . HIS A 1 86 ? -4.283 20.907 5.487 1.00 42.28 86 HIS A C 1
ATOM 700 O O . HIS A 1 86 ? -4.891 20.027 4.878 1.00 42.28 86 HIS A O 1
ATOM 706 N N . PRO A 1 87 ? -4.674 22.200 5.410 1.00 36.97 87 PRO A N 1
ATOM 707 C CA . PRO A 1 87 ? -5.720 22.666 4.495 1.00 36.97 87 PRO A CA 1
ATOM 708 C C . PRO A 1 87 ? -5.307 22.426 3.031 1.00 36.97 87 PRO A C 1
ATOM 710 O O . PRO A 1 87 ? -4.263 22.919 2.608 1.00 36.97 87 PRO A O 1
ATOM 713 N N . GLY A 1 88 ? -6.118 21.687 2.266 1.00 44.47 88 GLY A N 1
ATOM 714 C CA . GLY A 1 88 ? -5.865 21.342 0.853 1.00 44.47 88 GLY A CA 1
ATOM 715 C C . GLY A 1 88 ? -6.105 19.866 0.503 1.00 44.47 88 GLY A C 1
ATOM 716 O O . GLY A 1 88 ? -6.278 19.530 -0.666 1.00 44.47 88 GLY A O 1
ATOM 717 N N . ASP A 1 89 ? -6.211 19.002 1.513 1.00 50.47 89 ASP A N 1
ATOM 718 C CA . ASP A 1 89 ? -6.411 17.549 1.392 1.00 50.47 89 ASP A CA 1
ATOM 719 C C . ASP A 1 89 ? -7.856 17.126 1.051 1.00 50.47 89 ASP A C 1
ATOM 721 O O . ASP A 1 89 ? -8.255 15.988 1.294 1.00 50.47 89 ASP A O 1
ATOM 725 N N . GLU A 1 90 ? -8.663 18.003 0.451 1.00 45.28 90 GLU A N 1
ATOM 726 C CA . GLU A 1 90 ? -10.104 17.790 0.207 1.00 45.28 90 GLU A CA 1
ATOM 727 C C . GLU A 1 90 ? -10.419 16.613 -0.749 1.00 45.28 90 GLU A C 1
ATOM 729 O O . GLU A 1 90 ? -11.581 16.288 -0.986 1.00 45.28 90 GLU A O 1
ATOM 734 N N . LYS A 1 91 ? -9.388 15.942 -1.282 1.00 50.84 91 LYS A N 1
ATOM 735 C CA . LYS A 1 91 ? -9.478 14.711 -2.089 1.00 50.84 91 LYS A CA 1
ATOM 736 C C . LYS A 1 91 ? -8.545 13.584 -1.613 1.00 50.84 91 LYS A C 1
ATOM 738 O O . LYS A 1 91 ? -8.316 12.637 -2.363 1.00 50.84 91 LYS A O 1
ATOM 743 N N . ALA A 1 92 ? -7.956 13.688 -0.422 1.00 60.16 92 ALA A N 1
ATOM 744 C CA . ALA A 1 92 ? -6.873 12.808 0.006 1.00 60.16 92 ALA A CA 1
ATOM 745 C C . ALA A 1 92 ? -7.398 11.440 0.464 1.00 60.16 92 ALA A C 1
ATOM 747 O O . ALA A 1 92 ? -7.787 11.255 1.614 1.00 60.16 92 ALA A O 1
ATOM 748 N N . TYR A 1 93 ? -7.357 10.450 -0.420 1.00 68.94 93 TYR A N 1
ATOM 749 C CA . TYR A 1 93 ? -7.505 9.055 -0.021 1.00 68.94 93 TYR A CA 1
ATOM 750 C C . TYR A 1 93 ? -6.437 8.685 1.024 1.00 68.94 93 TYR A C 1
ATOM 752 O O . TYR A 1 93 ? -5.330 9.231 1.037 1.00 68.94 93 TYR A O 1
ATOM 760 N N . VAL A 1 94 ? -6.761 7.761 1.931 1.00 75.94 94 VAL A N 1
ATOM 761 C CA . VAL A 1 94 ? -5.752 7.167 2.818 1.00 75.94 94 VAL A CA 1
ATOM 762 C C . VAL A 1 94 ? -5.108 5.991 2.094 1.00 75.94 94 VAL A C 1
ATOM 764 O O . VAL A 1 94 ? -5.775 4.978 1.879 1.00 75.94 94 VAL A O 1
ATOM 767 N N . GLY A 1 95 ? -3.819 6.109 1.769 1.00 76.56 95 GLY A N 1
ATOM 768 C CA . GLY A 1 95 ? -3.019 4.979 1.301 1.00 76.56 95 GLY A CA 1
ATOM 769 C C . GLY A 1 95 ? -2.853 3.960 2.421 1.00 76.56 95 GLY A C 1
ATOM 770 O O . GLY A 1 95 ? -2.166 4.224 3.405 1.00 76.56 95 GLY A O 1
ATOM 771 N N . ASN A 1 96 ? -3.498 2.803 2.294 1.00 82.31 96 ASN A N 1
ATOM 772 C CA . ASN A 1 96 ? -3.507 1.756 3.322 1.00 82.31 96 ASN A CA 1
ATOM 773 C C . ASN A 1 96 ? -2.274 0.866 3.220 1.00 82.31 96 ASN A C 1
ATOM 775 O O . ASN A 1 96 ? -1.634 0.527 4.216 1.00 82.31 96 ASN A O 1
ATOM 779 N N . VAL A 1 97 ? -1.959 0.489 1.985 1.00 87.25 97 VAL A N 1
ATOM 780 C CA . VAL A 1 97 ? -0.803 -0.317 1.620 1.00 87.25 97 VAL A CA 1
ATOM 781 C C . VAL A 1 97 ? -0.372 0.080 0.218 1.00 87.25 97 VAL A C 1
ATOM 783 O O . VAL A 1 97 ? -1.208 0.232 -0.669 1.00 87.25 97 VAL A O 1
ATOM 786 N N . VAL A 1 98 ? 0.930 0.243 0.025 1.00 87.81 98 VAL A N 1
ATOM 787 C CA . VAL A 1 98 ? 1.565 0.501 -1.265 1.00 87.81 98 VAL A CA 1
ATOM 788 C C . VAL A 1 98 ? 2.775 -0.408 -1.380 1.00 87.81 98 VAL A C 1
ATOM 790 O O . VAL A 1 98 ? 3.587 -0.477 -0.460 1.00 87.81 98 VAL A O 1
ATOM 793 N N . VAL A 1 99 ? 2.913 -1.102 -2.502 1.00 89.56 99 VAL A N 1
ATOM 794 C CA . VAL A 1 99 ? 4.011 -2.024 -2.771 1.00 89.56 99 VAL A CA 1
ATOM 795 C C . VAL A 1 99 ? 4.601 -1.775 -4.163 1.00 89.56 99 VAL A C 1
ATOM 797 O O . VAL A 1 99 ? 3.854 -1.704 -5.142 1.00 89.56 99 VAL A O 1
ATOM 800 N N . PRO A 1 100 ? 5.932 -1.637 -4.295 1.00 91.12 100 PRO A N 1
ATOM 801 C CA . PRO A 1 100 ? 6.571 -1.591 -5.605 1.00 91.12 100 PRO A CA 1
ATOM 802 C C . PRO A 1 100 ? 6.455 -2.946 -6.312 1.00 91.12 100 PRO A C 1
ATOM 804 O O . PRO A 1 100 ? 6.746 -3.988 -5.719 1.00 91.12 100 PRO A O 1
ATOM 807 N N . LEU A 1 101 ? 6.103 -2.953 -7.598 1.00 93.00 101 LEU A N 1
ATOM 808 C CA . LEU A 1 101 ? 6.021 -4.188 -8.381 1.00 93.00 101 LEU A CA 1
ATOM 809 C C . LEU A 1 101 ? 7.380 -4.898 -8.437 1.00 93.00 101 LEU A C 1
ATOM 811 O O . LEU A 1 101 ? 7.433 -6.117 -8.302 1.00 93.00 101 LEU A O 1
ATOM 815 N N . GLN A 1 102 ? 8.483 -4.146 -8.546 1.00 91.56 102 GLN A N 1
ATOM 816 C CA . GLN A 1 102 ? 9.840 -4.701 -8.508 1.00 91.56 102 GLN A CA 1
ATOM 817 C C . GLN A 1 102 ? 10.077 -5.527 -7.242 1.00 91.56 102 GLN A C 1
ATOM 819 O O . GLN A 1 102 ? 10.663 -6.608 -7.295 1.00 91.56 102 GLN A O 1
ATOM 824 N N . TRP A 1 103 ? 9.563 -5.051 -6.109 1.00 89.38 103 TRP A N 1
ATOM 825 C CA . TRP A 1 103 ? 9.679 -5.757 -4.845 1.00 89.38 103 TRP A CA 1
ATOM 826 C C . TRP A 1 103 ? 8.874 -7.059 -4.853 1.00 89.38 103 TRP A C 1
ATOM 828 O O . TRP A 1 103 ? 9.382 -8.095 -4.421 1.00 89.38 103 TRP A O 1
ATOM 838 N N . LEU A 1 104 ? 7.659 -7.048 -5.420 1.00 90.19 104 LEU A N 1
ATOM 839 C CA . LEU A 1 104 ? 6.879 -8.277 -5.599 1.00 90.19 104 LEU A CA 1
ATOM 840 C C . LEU A 1 104 ? 7.642 -9.293 -6.458 1.00 90.19 104 LEU A C 1
ATOM 842 O O . LEU A 1 104 ? 7.698 -10.462 -6.098 1.00 90.19 104 LEU A O 1
ATOM 846 N N . THR A 1 105 ? 8.296 -8.866 -7.543 1.00 90.38 105 THR A N 1
ATOM 847 C CA . THR A 1 105 ? 9.105 -9.780 -8.377 1.00 90.38 105 THR A CA 1
ATOM 848 C C . THR A 1 105 ? 10.333 -10.339 -7.656 1.00 90.38 105 THR A C 1
ATOM 850 O O . THR A 1 105 ? 10.782 -11.443 -7.961 1.00 90.38 105 THR A O 1
ATOM 853 N N . ALA A 1 106 ? 10.869 -9.591 -6.691 1.00 87.88 106 ALA A N 1
ATOM 854 C CA . ALA A 1 106 ? 12.064 -9.960 -5.946 1.00 87.88 106 ALA A CA 1
ATOM 855 C C . ALA A 1 106 ? 11.797 -11.046 -4.896 1.00 87.88 106 ALA A C 1
ATOM 857 O O . ALA A 1 106 ? 12.700 -11.805 -4.553 1.00 87.88 106 ALA A O 1
ATOM 858 N N . ILE A 1 107 ? 10.576 -11.096 -4.357 1.00 84.50 107 ILE A N 1
ATOM 859 C CA . ILE A 1 107 ? 10.258 -11.921 -3.189 1.00 84.50 107 ILE A CA 1
ATOM 860 C C . ILE A 1 107 ? 9.113 -12.903 -3.438 1.00 84.50 107 ILE A C 1
ATOM 862 O O . ILE A 1 107 ? 9.120 -13.998 -2.874 1.00 84.50 107 ILE A O 1
ATOM 866 N N . TRP A 1 108 ? 8.118 -12.537 -4.245 1.00 83.69 108 TRP A N 1
ATOM 867 C CA . TRP A 1 108 ? 6.903 -13.330 -4.408 1.00 83.69 108 TRP A CA 1
ATOM 868 C C . TRP A 1 108 ? 7.114 -14.451 -5.432 1.00 83.69 108 TRP A C 1
ATOM 870 O O . TRP A 1 108 ? 7.424 -14.160 -6.590 1.00 83.69 108 TRP A O 1
ATOM 880 N N . PRO A 1 109 ? 6.928 -15.733 -5.053 1.00 80.81 109 PRO A N 1
ATOM 881 C CA . PRO A 1 109 ? 7.037 -16.854 -5.979 1.00 80.81 109 PRO A CA 1
ATOM 882 C C . PRO A 1 109 ? 6.206 -16.690 -7.272 1.00 80.81 109 PRO A C 1
ATOM 884 O O . PRO A 1 109 ? 5.015 -16.396 -7.180 1.00 80.81 109 PRO A O 1
ATOM 887 N N . PRO A 1 110 ? 6.784 -16.944 -8.466 1.00 83.44 110 PRO A N 1
ATOM 888 C CA . PRO A 1 110 ? 8.192 -17.263 -8.701 1.00 83.44 110 PRO A CA 1
ATOM 889 C C . PRO A 1 110 ? 9.065 -16.006 -8.575 1.00 83.44 110 PRO A C 1
ATOM 891 O O . PRO A 1 110 ? 9.029 -15.123 -9.433 1.00 83.44 110 PRO A O 1
ATOM 894 N N . ALA A 1 111 ? 9.857 -15.960 -7.505 1.00 84.75 111 ALA A N 1
ATOM 895 C CA . ALA A 1 111 ? 10.753 -14.856 -7.223 1.00 84.75 111 ALA A CA 1
ATOM 896 C C . ALA A 1 111 ? 11.948 -14.920 -8.171 1.00 84.75 111 ALA A C 1
ATOM 898 O O . ALA A 1 111 ? 12.445 -16.004 -8.501 1.00 84.75 111 ALA A O 1
ATOM 899 N N . LEU A 1 112 ? 12.420 -13.756 -8.599 1.00 84.56 112 LEU A N 1
ATOM 900 C CA . LEU A 1 112 ? 13.648 -13.671 -9.366 1.00 84.56 112 LEU A CA 1
ATOM 901 C C . LEU A 1 112 ? 14.869 -13.973 -8.477 1.00 84.56 112 LEU A C 1
ATOM 903 O O . LEU A 1 112 ? 14.849 -13.680 -7.282 1.00 84.56 112 LEU A O 1
ATOM 907 N N . PRO A 1 113 ? 15.956 -14.543 -9.036 1.00 80.38 113 PRO A N 1
ATOM 908 C CA . PRO A 1 113 ? 17.070 -15.053 -8.229 1.00 80.38 113 PRO A CA 1
ATOM 909 C C . PRO A 1 113 ? 17.816 -14.003 -7.393 1.00 80.38 113 PRO A C 1
ATOM 911 O O . PRO A 1 113 ? 18.441 -14.352 -6.395 1.00 80.38 113 PRO A O 1
ATOM 914 N N . SER A 1 114 ? 17.788 -12.732 -7.801 1.00 89.12 114 SER A N 1
ATOM 915 C CA . SER A 1 114 ? 18.535 -11.644 -7.164 1.00 89.12 114 SER A CA 1
ATOM 916 C C . SER A 1 114 ? 17.594 -10.517 -6.757 1.00 89.12 114 SER A C 1
ATOM 918 O O . SER A 1 114 ? 16.957 -9.883 -7.604 1.00 89.12 114 SER A O 1
ATOM 920 N N . PHE A 1 115 ? 17.517 -10.252 -5.448 1.00 86.38 115 PHE A N 1
ATOM 921 C CA . PHE A 1 115 ? 16.684 -9.179 -4.902 1.00 86.38 115 PHE A CA 1
ATOM 922 C C . PHE A 1 115 ? 17.120 -7.813 -5.436 1.00 86.38 115 PHE A C 1
ATOM 924 O O . PHE A 1 115 ? 16.297 -7.044 -5.927 1.00 86.38 115 PHE A O 1
ATOM 931 N N . THR A 1 116 ? 18.426 -7.537 -5.395 1.00 87.31 116 THR A N 1
ATOM 932 C CA . THR A 1 116 ? 18.998 -6.285 -5.896 1.00 87.31 116 THR A CA 1
ATOM 933 C C . THR A 1 116 ? 18.689 -6.102 -7.376 1.00 87.31 116 THR A C 1
ATOM 935 O O . THR A 1 116 ? 18.166 -5.059 -7.751 1.00 87.31 116 THR A O 1
ATOM 938 N N . ASP A 1 117 ? 18.917 -7.119 -8.210 1.00 89.06 117 ASP A N 1
ATOM 939 C CA . ASP A 1 117 ? 18.671 -6.983 -9.652 1.00 89.06 117 ASP A CA 1
ATOM 940 C C . ASP A 1 117 ? 17.185 -6.789 -9.959 1.00 89.06 117 ASP A C 1
ATOM 942 O O . ASP A 1 117 ? 16.842 -6.072 -10.891 1.00 89.06 117 ASP A O 1
ATOM 946 N N . SER A 1 118 ? 16.297 -7.370 -9.150 1.00 89.00 118 SER A N 1
ATOM 947 C CA . SER A 1 118 ? 14.848 -7.177 -9.274 1.00 89.00 118 SER A CA 1
ATOM 948 C C . SER A 1 118 ? 14.443 -5.747 -8.928 1.00 89.00 118 SER A C 1
ATOM 950 O O . SER A 1 118 ? 13.749 -5.095 -9.705 1.00 89.00 118 SER A O 1
ATOM 952 N N . MET A 1 119 ? 14.945 -5.217 -7.808 1.00 88.00 119 MET A N 1
ATOM 953 C CA . MET A 1 119 ? 14.696 -3.833 -7.388 1.00 88.00 119 MET A CA 1
ATOM 954 C C . MET A 1 119 ? 15.253 -2.802 -8.377 1.00 88.00 119 MET A C 1
ATOM 956 O O . MET A 1 119 ? 14.717 -1.701 -8.485 1.00 88.00 119 MET A O 1
ATOM 960 N N . LEU A 1 120 ? 16.315 -3.151 -9.107 1.00 88.69 120 LEU A N 1
ATOM 961 C CA . LEU A 1 120 ? 16.955 -2.288 -10.101 1.00 88.69 120 LEU A CA 1
ATOM 962 C C . LEU A 1 120 ? 16.525 -2.579 -11.541 1.00 88.69 120 LEU A C 1
ATOM 964 O O . LEU A 1 120 ? 16.964 -1.880 -12.448 1.00 88.69 120 LEU A O 1
ATOM 968 N N . ARG A 1 121 ? 15.659 -3.574 -11.759 1.00 89.81 121 ARG A N 1
ATOM 969 C CA . ARG A 1 121 ? 15.374 -4.163 -13.076 1.00 89.81 121 ARG A CA 1
ATOM 970 C C . ARG A 1 121 ? 14.949 -3.149 -14.132 1.00 89.81 121 ARG A C 1
ATOM 972 O O . ARG A 1 121 ? 15.288 -3.296 -15.302 1.00 89.81 121 ARG A O 1
ATOM 979 N N . TRP A 1 122 ? 14.189 -2.143 -13.714 1.00 92.44 122 TRP A N 1
ATOM 980 C CA . TRP A 1 122 ? 13.666 -1.094 -14.592 1.00 92.44 122 TRP A CA 1
ATOM 981 C C . TRP A 1 122 ? 14.248 0.285 -14.281 1.00 92.44 122 TRP A C 1
ATOM 983 O O . TRP A 1 122 ? 13.740 1.312 -14.738 1.00 92.44 122 TRP A O 1
ATOM 993 N N . ARG A 1 123 ? 15.331 0.304 -13.503 1.00 89.56 123 ARG A N 1
ATOM 994 C CA . ARG A 1 123 ? 16.161 1.480 -13.294 1.00 89.56 123 ARG A CA 1
ATOM 995 C C . ARG A 1 123 ? 17.200 1.526 -14.412 1.00 89.56 123 ARG A C 1
ATOM 997 O O . ARG A 1 123 ? 17.761 0.497 -14.768 1.00 89.56 123 ARG A O 1
ATOM 1004 N N . ASP A 1 124 ? 17.480 2.715 -14.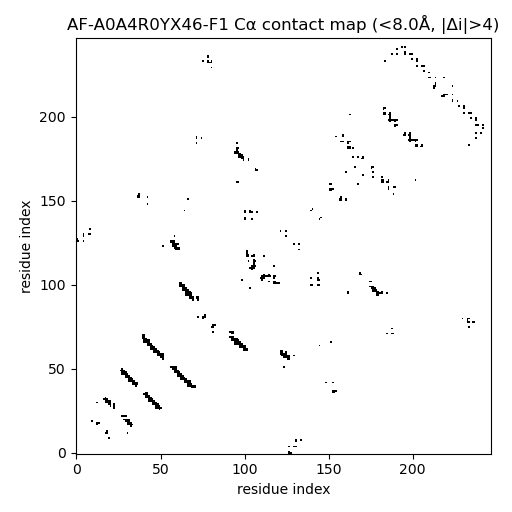932 1.00 88.69 124 ASP A N 1
ATOM 1005 C CA . ASP A 1 124 ? 18.581 2.946 -15.881 1.00 88.69 124 ASP A CA 1
ATOM 1006 C C . ASP A 1 124 ? 18.404 2.201 -17.226 1.00 88.69 124 ASP A C 1
ATOM 1008 O O . ASP A 1 124 ? 19.333 1.638 -17.801 1.00 88.69 124 ASP A O 1
ATOM 1012 N N . VAL A 1 125 ? 17.177 2.217 -17.752 1.00 90.50 125 VAL A N 1
ATOM 1013 C CA . VAL A 1 125 ? 16.781 1.569 -19.010 1.00 90.50 125 VAL A CA 1
ATOM 1014 C C . VAL A 1 125 ? 17.144 2.462 -20.201 1.00 90.50 125 VAL A C 1
ATOM 1016 O O . VAL A 1 125 ? 16.676 3.603 -20.263 1.00 90.50 125 VAL A O 1
ATOM 1019 N N . PRO A 1 126 ? 17.905 1.974 -21.200 1.00 90.69 126 PRO A N 1
ATOM 1020 C CA . PRO A 1 126 ? 18.130 2.723 -22.432 1.00 90.69 126 PRO A CA 1
ATOM 1021 C C . PRO A 1 126 ? 16.812 3.058 -23.129 1.00 90.69 126 PRO A C 1
ATOM 1023 O O . PRO A 1 126 ? 15.978 2.177 -23.329 1.00 90.69 126 PRO A O 1
ATOM 1026 N N . VAL A 1 127 ? 16.644 4.305 -23.580 1.00 87.38 127 VAL A N 1
ATOM 1027 C CA . VAL A 1 127 ? 15.417 4.767 -24.264 1.00 87.38 127 VAL A CA 1
ATOM 1028 C C . VAL A 1 127 ? 15.038 3.854 -25.440 1.00 87.38 127 VAL A C 1
ATOM 1030 O O . VAL A 1 127 ? 13.858 3.606 -25.664 1.00 87.38 127 VAL A O 1
ATOM 1033 N N . ALA A 1 128 ? 16.022 3.298 -26.157 1.00 86.44 128 ALA A N 1
ATOM 1034 C CA . ALA A 1 128 ? 15.792 2.361 -27.262 1.00 86.44 128 ALA A CA 1
ATOM 1035 C C . ALA A 1 128 ? 15.118 1.039 -26.835 1.00 86.44 128 ALA A C 1
ATOM 1037 O O . ALA A 1 128 ? 14.433 0.418 -27.643 1.00 86.44 128 ALA A O 1
ATOM 1038 N N . ASN A 1 129 ? 15.276 0.631 -25.573 1.00 89.62 129 ASN A N 1
ATOM 1039 C CA . ASN A 1 129 ? 14.718 -0.603 -25.016 1.00 89.62 129 ASN A CA 1
ATOM 1040 C C . ASN A 1 129 ? 13.433 -0.373 -24.212 1.00 89.62 129 ASN A C 1
ATOM 1042 O O . ASN A 1 129 ? 12.812 -1.343 -23.789 1.00 89.62 129 ASN A O 1
ATOM 1046 N N . ALA A 1 130 ? 13.018 0.882 -24.011 1.00 84.19 130 ALA A N 1
ATOM 1047 C CA . ALA A 1 130 ? 11.931 1.232 -23.102 1.00 84.19 130 ALA A CA 1
ATOM 1048 C C . ALA A 1 130 ? 10.621 0.486 -23.401 1.00 84.19 130 ALA A C 1
ATOM 1050 O O . ALA A 1 130 ? 9.961 0.039 -22.471 1.00 84.19 130 ALA A O 1
ATOM 1051 N N . LEU A 1 131 ? 10.274 0.281 -24.677 1.00 85.12 131 LEU A N 1
ATOM 1052 C CA . LEU A 1 131 ? 9.054 -0.442 -25.062 1.00 85.12 131 LEU A CA 1
ATOM 1053 C C . LEU A 1 131 ? 9.115 -1.928 -24.695 1.00 85.12 131 LEU A C 1
ATOM 1055 O O . LEU A 1 131 ? 8.176 -2.447 -24.105 1.00 85.12 131 LEU A O 1
ATOM 1059 N N . ASN A 1 132 ? 10.252 -2.584 -24.944 1.00 90.00 132 ASN A N 1
ATOM 1060 C CA . ASN A 1 132 ? 10.460 -3.971 -24.521 1.00 90.00 132 ASN A CA 1
ATOM 1061 C C . ASN A 1 132 ? 10.423 -4.085 -22.990 1.00 90.00 132 ASN A C 1
ATOM 1063 O O . ASN A 1 132 ? 9.937 -5.072 -22.445 1.00 90.00 132 ASN A O 1
ATOM 1067 N N . THR A 1 133 ? 10.925 -3.071 -22.279 1.00 91.06 133 THR A N 1
ATOM 1068 C CA . THR A 1 133 ? 10.827 -3.025 -20.818 1.00 91.06 133 THR A CA 1
ATOM 1069 C C . THR A 1 133 ? 9.391 -2.803 -20.346 1.00 91.06 133 THR A C 1
ATOM 1071 O O . THR A 1 133 ? 9.011 -3.374 -19.332 1.00 91.06 133 THR A O 1
ATOM 1074 N N . MET A 1 134 ? 8.563 -2.043 -21.066 1.00 89.38 134 MET A N 1
ATOM 1075 C CA . MET A 1 134 ? 7.137 -1.929 -20.740 1.00 89.38 134 MET A CA 1
ATOM 1076 C C . MET A 1 134 ? 6.407 -3.265 -20.890 1.00 89.38 134 MET A C 1
ATOM 1078 O O . MET A 1 134 ? 5.611 -3.610 -20.020 1.00 89.38 134 MET A O 1
ATOM 1082 N N . ASP A 1 135 ? 6.706 -4.040 -21.934 1.00 91.75 135 ASP A N 1
ATOM 1083 C CA . ASP A 1 135 ? 6.167 -5.397 -22.074 1.00 91.75 135 ASP A CA 1
ATOM 1084 C C . ASP A 1 135 ? 6.604 -6.303 -20.908 1.00 91.75 135 ASP A C 1
ATOM 1086 O O . ASP A 1 135 ? 5.783 -7.037 -20.357 1.00 91.75 135 ASP A O 1
ATOM 1090 N N . ASP A 1 136 ? 7.866 -6.206 -20.469 1.00 93.62 136 ASP A N 1
ATOM 1091 C CA . ASP A 1 136 ? 8.373 -6.911 -19.280 1.00 93.62 136 ASP A CA 1
ATOM 1092 C C . ASP A 1 136 ? 7.630 -6.484 -18.001 1.00 93.62 136 ASP A C 1
ATOM 1094 O O . ASP A 1 136 ? 7.208 -7.333 -17.216 1.00 93.62 136 ASP A O 1
ATOM 1098 N N . VAL A 1 137 ? 7.390 -5.183 -17.812 1.00 92.88 137 VAL A N 1
ATOM 1099 C CA . VAL A 1 137 ? 6.601 -4.659 -16.687 1.00 92.88 137 VAL A CA 1
ATOM 1100 C C . VAL A 1 137 ? 5.192 -5.238 -16.692 1.00 92.88 137 VAL A C 1
ATOM 1102 O O . VAL A 1 137 ? 4.731 -5.736 -15.664 1.00 92.88 137 VAL A O 1
ATOM 1105 N N . PHE A 1 138 ? 4.507 -5.203 -17.836 1.00 92.31 138 PHE A N 1
ATOM 1106 C CA . PHE A 1 138 ? 3.154 -5.734 -17.944 1.00 92.31 138 PHE A CA 1
ATOM 1107 C C . PHE A 1 138 ? 3.105 -7.244 -17.733 1.00 92.31 138 PHE A C 1
ATOM 1109 O O . PHE A 1 138 ? 2.194 -7.726 -17.070 1.00 92.31 138 PHE A O 1
ATOM 1116 N N . TYR A 1 139 ? 4.112 -7.981 -18.199 1.00 92.75 139 TYR A N 1
ATOM 1117 C CA . TYR A 1 139 ? 4.236 -9.407 -17.926 1.00 92.75 139 TYR A CA 1
ATOM 1118 C C . TYR A 1 139 ? 4.294 -9.711 -16.418 1.00 92.75 139 TYR A C 1
ATOM 1120 O O . TYR A 1 139 ? 3.588 -10.602 -15.946 1.00 92.75 139 TYR A O 1
ATOM 1128 N N . TYR A 1 140 ? 5.087 -8.967 -15.639 1.00 93.31 140 TYR A N 1
ATOM 1129 C CA . TYR A 1 140 ? 5.138 -9.149 -14.180 1.00 93.31 140 TYR A CA 1
ATOM 1130 C C . TYR A 1 140 ? 3.910 -8.577 -13.463 1.00 93.31 140 TYR A C 1
ATOM 1132 O O . TYR A 1 140 ? 3.487 -9.114 -12.440 1.00 93.31 140 TYR A O 1
ATOM 1140 N N . PHE A 1 141 ? 3.291 -7.523 -13.993 1.00 91.88 141 PHE A N 1
ATOM 1141 C CA . PHE A 1 141 ? 2.023 -7.024 -13.467 1.00 91.88 141 PHE A CA 1
ATOM 1142 C C . PHE A 1 141 ? 0.912 -8.074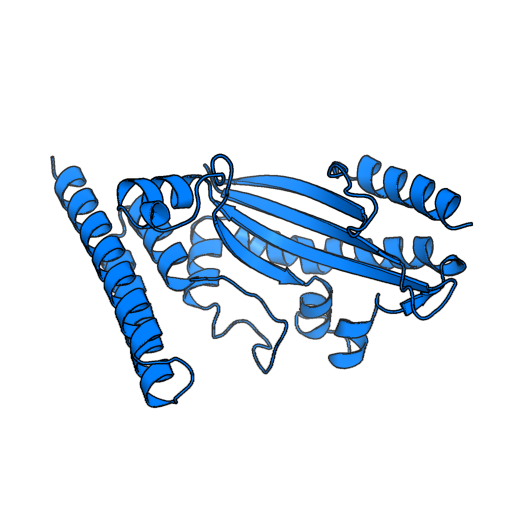 -13.610 1.00 91.88 141 PHE A C 1
ATOM 1144 O O . PHE A 1 141 ? 0.244 -8.393 -12.629 1.00 91.88 141 PHE A O 1
ATOM 1151 N N . ASP A 1 142 ? 0.777 -8.677 -14.791 1.00 91.12 142 ASP A N 1
ATOM 1152 C CA . ASP A 1 142 ? -0.245 -9.687 -15.077 1.00 91.12 142 ASP A CA 1
ATOM 1153 C C . ASP A 1 142 ? -0.038 -10.974 -14.245 1.00 91.12 142 ASP A C 1
ATOM 1155 O O . ASP A 1 142 ? -0.974 -11.743 -14.045 1.00 91.12 142 ASP A O 1
ATOM 1159 N N . ARG A 1 143 ? 1.171 -11.215 -13.715 1.00 90.06 143 ARG A N 1
ATOM 1160 C CA . ARG A 1 143 ? 1.486 -12.387 -12.879 1.00 90.06 143 ARG A CA 1
ATOM 1161 C C . ARG A 1 143 ? 1.486 -12.084 -11.380 1.00 90.06 143 ARG A C 1
ATOM 1163 O O . ARG A 1 143 ? 0.709 -12.677 -10.640 1.00 90.06 143 ARG A O 1
ATOM 1170 N N . GLN A 1 144 ? 2.362 -11.198 -10.913 1.00 91.25 144 GLN A N 1
ATOM 1171 C CA . GLN A 1 144 ? 2.508 -10.867 -9.491 1.00 91.25 144 GLN A CA 1
ATOM 1172 C C . GLN A 1 144 ? 1.565 -9.739 -9.060 1.00 91.25 144 GLN A C 1
ATOM 1174 O O . GLN A 1 144 ? 1.065 -9.755 -7.938 1.00 91.25 144 GLN A O 1
ATOM 1179 N N . GLY A 1 145 ? 1.305 -8.765 -9.935 1.00 90.81 145 GLY A N 1
ATOM 1180 C CA . GLY A 1 145 ? 0.402 -7.652 -9.636 1.00 90.81 145 GLY A CA 1
ATOM 1181 C C . GLY A 1 145 ? -1.054 -8.095 -9.479 1.00 90.81 145 GLY A C 1
ATOM 1182 O O . GLY A 1 145 ? -1.711 -7.700 -8.518 1.00 90.81 145 GLY A O 1
ATOM 1183 N N . LEU A 1 146 ? -1.542 -8.968 -10.367 1.00 90.31 146 LEU A N 1
ATOM 1184 C CA . LEU A 1 146 ? -2.888 -9.541 -10.249 1.00 90.31 146 LEU A CA 1
ATOM 1185 C C . LEU A 1 146 ? -3.026 -10.455 -9.025 1.00 90.31 146 LEU A C 1
ATOM 1187 O O . LEU A 1 146 ? -4.029 -10.366 -8.327 1.00 90.31 146 LEU A O 1
ATOM 1191 N N . ALA A 1 147 ? -2.003 -11.248 -8.693 1.00 90.12 147 ALA A N 1
ATOM 1192 C CA . ALA A 1 147 ? -2.003 -12.043 -7.462 1.00 90.12 147 ALA A CA 1
ATOM 1193 C C . ALA A 1 147 ? -2.062 -11.160 -6.198 1.00 90.12 147 ALA A C 1
ATOM 1195 O O . ALA A 1 147 ? -2.759 -11.483 -5.235 1.00 90.12 147 ALA A O 1
ATOM 1196 N N . PHE A 1 148 ? -1.374 -10.011 -6.204 1.00 91.19 148 PHE A N 1
ATOM 1197 C CA . PHE A 1 148 ? -1.499 -9.021 -5.133 1.00 91.19 148 PHE A CA 1
ATOM 1198 C C . PHE A 1 148 ? -2.918 -8.461 -5.037 1.00 91.19 148 PHE A C 1
ATOM 1200 O O . PHE A 1 148 ? -3.472 -8.412 -3.939 1.00 91.19 148 PHE A O 1
ATOM 1207 N N . LEU A 1 149 ? -3.518 -8.089 -6.173 1.00 92.56 149 LEU A N 1
ATOM 1208 C CA . LEU A 1 149 ? -4.904 -7.629 -6.242 1.00 92.56 149 LEU A CA 1
ATOM 1209 C C . LEU A 1 149 ? -5.878 -8.679 -5.692 1.00 92.56 149 LEU A C 1
ATOM 1211 O O . LEU A 1 149 ? -6.758 -8.323 -4.922 1.00 92.56 149 LEU A O 1
ATOM 1215 N N . GLU A 1 150 ? -5.726 -9.956 -6.036 1.00 92.25 150 GLU A N 1
ATOM 1216 C CA . GLU A 1 150 ? -6.579 -11.030 -5.507 1.00 92.25 150 GLU A CA 1
ATOM 1217 C C . GLU A 1 150 ? -6.483 -11.141 -3.979 1.00 92.25 150 GLU A C 1
ATOM 1219 O O . GLU A 1 150 ? -7.498 -11.287 -3.298 1.00 92.25 150 GLU A O 1
ATOM 1224 N N . MET A 1 151 ? -5.275 -11.008 -3.428 1.00 91.19 151 MET A N 1
ATOM 1225 C CA . MET A 1 151 ? -5.038 -11.067 -1.986 1.00 91.19 151 MET A CA 1
ATOM 1226 C C . MET A 1 151 ? -5.666 -9.885 -1.232 1.00 91.19 151 MET A C 1
ATOM 1228 O O . MET A 1 151 ? -6.189 -10.082 -0.138 1.00 91.19 151 MET A O 1
ATOM 1232 N N . VAL A 1 152 ? -5.630 -8.668 -1.787 1.00 93.00 152 VAL A N 1
ATOM 1233 C CA . VAL A 1 152 ? -6.197 -7.466 -1.135 1.00 93.00 152 VAL A CA 1
ATOM 1234 C C . VAL A 1 152 ? -7.604 -7.108 -1.615 1.00 93.00 152 VAL A C 1
ATOM 1236 O O . VAL A 1 152 ? -8.208 -6.185 -1.082 1.00 93.00 152 VAL A O 1
ATOM 1239 N N . GLY A 1 153 ? -8.136 -7.821 -2.608 1.00 93.00 153 GLY A N 1
ATOM 1240 C CA . GLY A 1 153 ? -9.363 -7.477 -3.333 1.00 93.00 153 GLY A CA 1
ATOM 1241 C C . GLY A 1 153 ? -10.663 -7.717 -2.567 1.00 93.00 153 GLY A C 1
ATOM 1242 O O . GLY A 1 153 ? -11.738 -7.455 -3.095 1.00 93.00 153 GLY A O 1
ATOM 1243 N N . THR A 1 154 ? -10.576 -8.213 -1.335 1.00 94.44 154 THR A N 1
ATOM 1244 C CA . THR A 1 154 ? -11.705 -8.422 -0.420 1.00 94.44 154 THR A CA 1
ATOM 1245 C C . THR A 1 154 ? -11.440 -7.698 0.894 1.00 94.44 154 THR A C 1
ATOM 1247 O O . THR A 1 154 ? -10.283 -7.451 1.244 1.00 94.44 154 THR A O 1
ATOM 1250 N N . GLU A 1 155 ? -12.496 -7.381 1.648 1.00 94.44 155 GLU A N 1
ATOM 1251 C CA . GLU A 1 155 ? -12.349 -6.754 2.966 1.00 94.44 155 GLU A CA 1
ATOM 1252 C C . GLU A 1 155 ? -11.485 -7.618 3.896 1.00 94.44 155 GLU A C 1
ATOM 1254 O O . GLU A 1 155 ? -10.539 -7.122 4.504 1.00 94.44 155 GLU A O 1
ATOM 1259 N N . GLU A 1 156 ? -11.754 -8.924 3.969 1.00 95.38 156 GLU A N 1
ATOM 1260 C CA . GLU A 1 156 ? -11.004 -9.876 4.790 1.00 95.38 156 GLU A CA 1
ATOM 1261 C C . GLU A 1 156 ? -9.547 -9.997 4.340 1.00 95.38 156 GLU A C 1
ATOM 1263 O O . GLU A 1 156 ? -8.640 -10.037 5.175 1.00 95.38 156 GLU A O 1
ATOM 1268 N N . GLY A 1 157 ? -9.317 -10.038 3.026 1.00 94.50 157 GLY A N 1
ATOM 1269 C CA . GLY A 1 157 ? -7.984 -10.102 2.439 1.00 94.50 157 GLY A CA 1
ATOM 1270 C C . GLY A 1 157 ? -7.150 -8.865 2.768 1.00 94.50 157 GLY A C 1
ATOM 1271 O O . GLY A 1 157 ? -6.003 -8.986 3.216 1.00 94.50 157 GLY A O 1
ATOM 1272 N N . LEU A 1 158 ? -7.742 -7.672 2.649 1.00 93.81 158 LEU A N 1
ATOM 1273 C CA . LEU A 1 158 ? -7.083 -6.421 3.017 1.00 93.81 158 LEU A CA 1
ATOM 1274 C C . LEU A 1 158 ? -6.839 -6.330 4.530 1.00 93.81 158 LEU A C 1
ATOM 1276 O O . LEU A 1 158 ? -5.724 -6.006 4.935 1.00 93.81 158 LEU A O 1
ATOM 1280 N N . ILE A 1 159 ? -7.825 -6.665 5.371 1.00 94.88 159 ILE A N 1
ATOM 1281 C CA . ILE A 1 159 ? -7.668 -6.700 6.837 1.00 94.88 159 ILE A CA 1
ATOM 1282 C C . ILE A 1 159 ? -6.530 -7.644 7.227 1.00 94.88 159 ILE A C 1
ATOM 1284 O O . ILE A 1 159 ? -5.630 -7.253 7.970 1.00 94.88 159 ILE A O 1
ATOM 1288 N N . SER A 1 160 ? -6.539 -8.872 6.704 1.00 93.69 160 SER A N 1
ATOM 1289 C CA . SER A 1 160 ? -5.500 -9.867 6.973 1.00 93.69 160 SER A CA 1
ATOM 1290 C C . SER A 1 160 ? -4.121 -9.363 6.545 1.00 93.69 160 SER A C 1
ATOM 1292 O O . SER A 1 160 ? -3.158 -9.469 7.310 1.00 93.69 160 SER A O 1
ATOM 1294 N N . THR A 1 161 ? -4.029 -8.745 5.365 1.00 91.31 161 THR A N 1
ATOM 1295 C CA . THR A 1 161 ? -2.785 -8.158 4.851 1.00 91.31 161 THR A CA 1
ATOM 1296 C C . THR A 1 161 ? -2.272 -7.043 5.758 1.00 91.31 161 THR A C 1
ATOM 1298 O O . THR A 1 161 ? -1.092 -7.024 6.101 1.00 91.31 161 THR A O 1
ATOM 1301 N N . LEU A 1 162 ? -3.144 -6.130 6.186 1.00 91.75 162 LEU A N 1
ATOM 1302 C CA . LEU A 1 162 ? -2.779 -5.001 7.040 1.00 91.75 162 LEU A CA 1
ATOM 1303 C C . LEU A 1 162 ? -2.364 -5.441 8.451 1.00 91.75 162 LEU A C 1
ATOM 1305 O O . LEU A 1 162 ? -1.368 -4.942 8.978 1.00 91.75 162 LEU A O 1
ATOM 1309 N N . LEU A 1 163 ? -3.078 -6.403 9.045 1.00 91.88 163 LEU A N 1
ATOM 1310 C CA . LEU A 1 163 ? -2.743 -6.964 10.359 1.00 91.88 163 LEU A CA 1
ATOM 1311 C C . LEU A 1 163 ? -1.405 -7.708 10.358 1.00 91.88 163 LEU A C 1
ATOM 1313 O O . LEU A 1 163 ? -0.718 -7.722 11.376 1.00 91.88 163 LEU A O 1
ATOM 1317 N N . ASN A 1 164 ? -1.040 -8.311 9.227 1.00 88.62 164 ASN A N 1
ATOM 1318 C CA . ASN A 1 164 ? 0.167 -9.120 9.082 1.00 88.62 164 ASN A CA 1
ATOM 1319 C C . ASN A 1 164 ? 1.239 -8.447 8.218 1.00 88.62 164 ASN A C 1
ATOM 1321 O O . ASN A 1 164 ? 2.181 -9.114 7.791 1.00 88.62 164 ASN A O 1
ATOM 1325 N N . LEU A 1 165 ? 1.146 -7.135 7.974 1.00 84.69 165 LEU A N 1
ATOM 1326 C CA . LEU A 1 165 ? 2.063 -6.440 7.066 1.00 84.69 165 LEU A CA 1
ATOM 1327 C C . LEU A 1 165 ? 3.524 -6.510 7.546 1.00 84.69 165 LEU A C 1
ATOM 1329 O O . LEU A 1 165 ? 4.458 -6.417 6.754 1.00 84.69 165 LEU A O 1
ATOM 1333 N N . GLU A 1 166 ? 3.758 -6.661 8.852 1.00 77.88 166 GLU A N 1
ATOM 1334 C CA . GLU A 1 166 ? 5.095 -6.897 9.430 1.00 77.88 166 GLU A CA 1
ATOM 1335 C C . GLU A 1 166 ? 5.689 -8.265 9.121 1.00 77.88 166 GLU A C 1
ATOM 1337 O O . GLU A 1 166 ? 6.906 -8.413 9.069 1.00 77.88 166 GLU A O 1
ATOM 1342 N N . ASN A 1 167 ? 4.829 -9.224 8.817 1.00 77.44 167 ASN A N 1
ATOM 1343 C CA . ASN A 1 167 ? 5.204 -10.576 8.445 1.00 77.44 167 ASN A CA 1
ATOM 1344 C C . ASN A 1 167 ? 5.083 -10.796 6.933 1.00 77.44 167 ASN A C 1
ATOM 1346 O O . ASN A 1 167 ? 5.208 -11.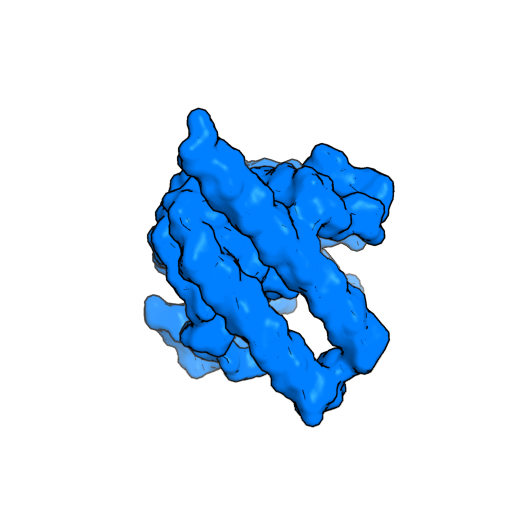931 6.473 1.00 77.44 167 ASN A O 1
ATOM 1350 N N . PHE A 1 168 ? 4.837 -9.733 6.154 1.00 77.06 168 PHE A N 1
ATOM 1351 C CA . PHE A 1 168 ? 4.748 -9.843 4.704 1.00 77.06 168 PHE A CA 1
ATOM 1352 C C . PHE A 1 168 ? 6.058 -10.440 4.157 1.00 77.06 168 PHE A C 1
ATOM 1354 O O . PHE A 1 168 ? 7.138 -10.006 4.588 1.00 77.06 168 PHE A O 1
ATOM 1361 N N . PRO A 1 169 ? 5.997 -11.441 3.251 1.00 67.31 169 PRO A N 1
ATOM 1362 C CA . PRO A 1 169 ? 7.181 -12.150 2.773 1.00 67.31 169 PRO A CA 1
ATOM 1363 C C . PRO A 1 169 ? 8.288 -11.186 2.370 1.00 67.31 169 PRO A C 1
ATOM 1365 O O . PRO A 1 169 ? 8.023 -10.276 1.613 1.00 67.31 169 PRO A O 1
ATOM 1368 N N . GLY A 1 170 ? 9.518 -11.361 2.859 1.00 58.91 170 GLY A N 1
ATOM 1369 C CA . GLY A 1 170 ? 10.664 -10.528 2.459 1.00 58.91 170 GLY A CA 1
ATOM 1370 C C . GLY A 1 170 ? 10.728 -9.125 3.054 1.00 58.91 170 GLY A C 1
ATOM 1371 O O . GLY A 1 170 ? 11.542 -8.324 2.593 1.00 58.91 170 GLY A O 1
ATOM 1372 N N . ARG A 1 171 ? 9.973 -8.824 4.120 1.00 62.88 171 ARG A N 1
ATOM 1373 C CA . ARG A 1 171 ? 10.223 -7.652 4.977 1.00 62.88 171 ARG A CA 1
ATOM 1374 C C . ARG A 1 171 ? 11.541 -7.811 5.761 1.00 62.88 171 ARG A C 1
ATOM 1376 O O . ARG A 1 171 ? 11.570 -7.969 6.975 1.00 62.88 171 ARG A O 1
ATOM 1383 N N . ARG A 1 172 ? 12.660 -7.809 5.035 1.00 53.06 172 ARG A N 1
ATOM 1384 C CA . ARG A 1 172 ? 14.039 -7.718 5.523 1.00 53.06 172 ARG A CA 1
ATOM 1385 C C . ARG A 1 172 ? 14.688 -6.546 4.784 1.00 53.06 172 ARG A C 1
ATOM 1387 O O . ARG A 1 172 ? 15.224 -6.727 3.699 1.00 53.06 172 ARG A O 1
ATOM 1394 N N . GLY A 1 173 ? 14.596 -5.343 5.347 1.00 54.12 173 GLY A N 1
ATOM 1395 C CA . GLY A 1 173 ? 15.172 -4.123 4.763 1.00 54.12 173 GLY A CA 1
ATOM 1396 C C . GLY A 1 173 ? 14.146 -3.117 4.231 1.00 54.12 173 GLY A C 1
ATOM 1397 O O . GLY A 1 173 ? 12.937 -3.281 4.400 1.00 54.12 173 GLY A O 1
ATOM 1398 N N . SER A 1 174 ? 14.650 -2.036 3.636 1.00 53.91 174 SER A N 1
ATOM 1399 C CA . SER A 1 174 ? 13.863 -0.937 3.066 1.00 53.91 174 SER A CA 1
ATOM 1400 C C . SER A 1 174 ? 13.250 -1.304 1.702 1.00 53.91 174 SER A C 1
ATOM 1402 O O . SER A 1 174 ? 13.799 -2.114 0.961 1.00 53.91 174 SER A O 1
ATOM 1404 N N . GLY A 1 175 ? 12.104 -0.697 1.360 1.00 55.31 175 GLY A N 1
ATOM 1405 C CA . GLY A 1 175 ? 11.501 -0.771 0.016 1.00 55.31 175 GLY A CA 1
ATOM 1406 C C . GLY A 1 175 ? 10.377 -1.797 -0.201 1.00 55.31 175 GLY A C 1
ATOM 1407 O O . GLY A 1 175 ? 9.930 -1.942 -1.334 1.00 55.31 175 GLY A O 1
ATOM 1408 N N . GLY A 1 176 ? 9.927 -2.502 0.845 1.00 64.00 176 GLY A N 1
ATOM 1409 C CA . GLY A 1 176 ? 8.756 -3.395 0.791 1.00 64.00 176 GLY A CA 1
ATOM 1410 C C . GLY A 1 176 ? 7.408 -2.678 0.943 1.00 64.00 176 GLY A C 1
ATOM 1411 O O . GLY A 1 176 ? 7.378 -1.448 0.915 1.00 64.00 176 GLY A O 1
ATOM 1412 N N . PRO A 1 177 ? 6.296 -3.422 1.119 1.00 66.12 177 PRO A N 1
ATOM 1413 C CA . PRO A 1 177 ? 4.978 -2.846 1.344 1.00 66.12 177 PRO A CA 1
ATOM 1414 C C . PRO A 1 177 ? 5.003 -1.826 2.484 1.00 66.12 177 PRO A C 1
ATOM 1416 O O . PRO A 1 177 ? 5.361 -2.154 3.619 1.00 66.12 177 PRO A O 1
ATOM 1419 N N . VAL A 1 178 ? 4.613 -0.593 2.184 1.00 66.81 178 VAL A N 1
ATOM 1420 C CA . VAL A 1 178 ? 4.481 0.487 3.159 1.00 66.81 178 VAL A CA 1
ATOM 1421 C C . VAL A 1 178 ? 3.016 0.841 3.333 1.00 66.81 178 VAL A C 1
ATOM 1423 O O . VAL A 1 178 ? 2.259 0.936 2.375 1.00 66.81 178 VAL A O 1
ATOM 1426 N N . GLY A 1 179 ? 2.622 1.055 4.578 1.00 63.00 179 GLY A N 1
ATOM 1427 C CA . GLY A 1 179 ? 1.404 1.764 4.935 1.00 63.00 179 GLY A CA 1
ATOM 1428 C C . GLY A 1 179 ? 1.794 2.745 6.034 1.00 63.00 179 GLY A C 1
ATOM 1429 O O . GLY A 1 179 ? 2.549 2.345 6.925 1.00 63.00 179 GLY A O 1
ATOM 1430 N N . PRO A 1 180 ? 1.340 4.008 6.004 1.00 64.94 180 PRO A N 1
ATOM 1431 C CA . PRO A 1 180 ? 1.677 4.969 7.044 1.00 64.94 180 PRO A CA 1
ATOM 1432 C C . PRO A 1 180 ? 1.262 4.435 8.420 1.00 64.94 180 PRO A C 1
ATOM 1434 O O . PRO A 1 180 ? 2.005 4.606 9.384 1.00 64.94 180 PRO A O 1
ATOM 1437 N N . ARG A 1 181 ? 0.108 3.745 8.512 1.00 78.31 181 ARG A N 1
ATOM 1438 C CA . ARG A 1 181 ? -0.421 3.132 9.746 1.00 78.31 181 ARG A CA 1
ATOM 1439 C C . ARG A 1 181 ? -1.290 1.897 9.437 1.00 78.31 181 ARG A C 1
ATOM 1441 O O . ARG A 1 181 ? -2.519 1.976 9.515 1.00 78.31 181 ARG A O 1
ATOM 1448 N N . PRO A 1 182 ? -0.693 0.744 9.084 1.00 87.06 182 PRO A N 1
ATOM 1449 C CA . PRO A 1 182 ? -1.450 -0.411 8.598 1.00 87.06 182 PRO A CA 1
ATOM 1450 C C . PRO A 1 182 ? -2.399 -0.988 9.656 1.00 87.06 182 PRO A C 1
ATOM 1452 O O . PRO A 1 182 ? -3.546 -1.291 9.349 1.00 87.06 182 PRO A O 1
ATOM 1455 N N . LEU A 1 183 ? -1.974 -1.048 10.923 1.00 91.25 183 LEU A N 1
ATOM 1456 C CA . LEU A 1 183 ? -2.810 -1.544 12.023 1.00 91.25 183 LEU A CA 1
ATOM 1457 C C . LEU A 1 183 ? -4.014 -0.640 12.316 1.00 91.25 183 LEU A C 1
ATOM 1459 O O . LEU A 1 183 ? -5.086 -1.147 12.631 1.00 91.25 183 LEU A O 1
ATOM 1463 N N . LEU A 1 184 ? -3.875 0.680 12.160 1.00 90.69 184 LEU A N 1
ATOM 1464 C CA . LEU A 1 184 ? -5.019 1.589 12.282 1.00 90.69 184 LEU A CA 1
ATOM 1465 C C . LEU A 1 184 ? -5.971 1.468 11.100 1.00 90.69 184 LEU A C 1
ATOM 1467 O O . LEU A 1 184 ? -7.180 1.506 11.287 1.00 90.69 184 LEU A O 1
ATOM 1471 N N . SER A 1 185 ? -5.426 1.253 9.905 1.00 91.06 185 SER A N 1
ATOM 1472 C CA . SER A 1 185 ? -6.235 1.013 8.711 1.00 91.06 185 SER A CA 1
ATOM 1473 C C . SER A 1 185 ? -7.040 -0.285 8.842 1.00 91.06 185 SER A C 1
ATOM 1475 O O . SER A 1 185 ? -8.227 -0.330 8.521 1.00 91.06 185 SER A O 1
ATOM 1477 N N . ALA A 1 186 ? -6.432 -1.323 9.430 1.00 94.00 186 ALA A N 1
ATOM 1478 C CA . ALA A 1 186 ? -7.130 -2.551 9.795 1.00 94.00 186 ALA A CA 1
ATOM 1479 C C . ALA A 1 186 ? -8.205 -2.301 10.864 1.00 94.00 186 ALA A C 1
ATOM 1481 O O . ALA A 1 186 ? -9.318 -2.800 10.725 1.00 94.00 186 ALA A O 1
ATOM 1482 N N . ALA A 1 187 ? -7.906 -1.514 11.904 1.00 94.06 187 ALA A N 1
ATOM 1483 C CA . ALA A 1 187 ? -8.875 -1.164 12.943 1.00 94.06 187 ALA A CA 1
ATOM 1484 C C . ALA A 1 187 ? -10.094 -0.428 12.367 1.00 94.06 187 ALA A C 1
ATOM 1486 O O . ALA A 1 187 ? -11.227 -0.741 12.724 1.00 94.06 187 ALA A O 1
ATOM 1487 N N . ALA A 1 188 ? -9.869 0.505 11.441 1.00 91.88 188 ALA A N 1
ATOM 1488 C CA . ALA A 1 188 ? -10.922 1.245 10.760 1.00 91.88 188 ALA A CA 1
ATOM 1489 C C . ALA A 1 188 ? -11.836 0.284 9.964 1.00 91.88 188 ALA A C 1
ATOM 1491 O O . ALA A 1 188 ? -13.054 0.286 10.145 1.00 91.88 188 ALA A O 1
ATOM 1492 N N . LEU A 1 189 ? -11.249 -0.611 9.160 1.00 93.44 189 LEU A N 1
ATOM 1493 C CA . LEU A 1 189 ? -11.977 -1.654 8.421 1.00 93.44 189 LEU A CA 1
ATOM 1494 C C . LEU A 1 189 ? -12.770 -2.606 9.332 1.00 93.44 189 LEU A C 1
ATOM 1496 O O . LEU A 1 189 ? -13.928 -2.913 9.055 1.00 93.44 189 LEU A O 1
ATOM 1500 N N . LEU A 1 190 ? -12.168 -3.065 10.431 1.00 95.75 190 LEU A N 1
ATOM 1501 C CA . LEU A 1 190 ? -12.829 -3.931 11.412 1.00 95.75 190 LEU A CA 1
ATOM 1502 C C . LEU A 1 190 ? -14.005 -3.212 12.086 1.00 95.75 190 LEU A C 1
ATOM 1504 O O . LEU A 1 190 ? -15.085 -3.785 12.226 1.00 95.75 190 LEU A O 1
ATOM 1508 N N . CYS A 1 191 ? -13.835 -1.933 12.426 1.00 93.81 191 CYS A N 1
ATOM 1509 C CA . CYS A 1 191 ? -14.896 -1.097 12.980 1.00 93.81 191 CYS A CA 1
ATOM 1510 C C . CYS A 1 191 ? -16.086 -0.985 12.015 1.00 93.81 191 CYS A C 1
ATOM 1512 O O . CYS A 1 191 ? -17.228 -1.222 12.408 1.00 93.81 191 CYS A O 1
ATOM 1514 N N . ARG A 1 192 ? -15.825 -0.745 10.722 1.00 91.31 192 ARG A N 1
ATOM 1515 C CA . ARG A 1 192 ? -16.856 -0.736 9.672 1.00 91.31 192 ARG A CA 1
ATOM 1516 C C . ARG A 1 192 ? -17.643 -2.048 9.613 1.00 91.31 192 ARG A C 1
ATOM 1518 O O . ARG A 1 192 ? -18.859 -2.033 9.427 1.00 91.31 192 ARG A O 1
ATOM 1525 N N . ARG A 1 193 ? -16.960 -3.177 9.806 1.00 92.94 193 ARG A N 1
ATOM 1526 C CA . ARG A 1 193 ? -17.562 -4.520 9.872 1.00 92.94 193 ARG A CA 1
ATOM 1527 C C . ARG A 1 193 ? -18.235 -4.827 11.212 1.00 92.94 193 ARG A C 1
ATOM 1529 O O . ARG A 1 193 ? -18.708 -5.944 11.406 1.00 92.94 193 ARG A O 1
ATOM 1536 N N . ARG A 1 194 ? -18.294 -3.856 12.130 1.00 94.50 194 ARG A N 1
ATOM 1537 C CA . ARG A 1 194 ? -18.813 -3.992 13.503 1.00 94.50 194 ARG A CA 1
ATOM 1538 C C . ARG A 1 194 ? -18.062 -5.032 14.341 1.00 94.50 194 ARG A C 1
ATOM 1540 O O . ARG A 1 194 ? -18.580 -5.537 15.331 1.00 94.50 194 ARG A O 1
ATOM 1547 N N . GLN A 1 195 ? -16.825 -5.327 13.954 1.00 96.06 195 GLN A N 1
ATOM 1548 C CA . GLN A 1 195 ? -15.880 -6.186 14.666 1.00 96.06 195 GLN A CA 1
ATOM 1549 C C . GLN A 1 195 ? -15.096 -5.333 15.670 1.00 96.06 195 GLN A C 1
ATOM 1551 O O . GLN A 1 195 ? -13.896 -5.095 15.529 1.00 96.06 195 GLN A O 1
ATOM 1556 N N . PHE A 1 196 ? -15.825 -4.741 16.622 1.00 96.06 196 PHE A N 1
ATOM 1557 C CA . PHE A 1 196 ? -15.303 -3.670 17.474 1.00 96.06 196 PHE A CA 1
ATOM 1558 C C . PHE A 1 196 ? -14.197 -4.150 18.420 1.00 96.06 196 PHE A C 1
ATOM 1560 O O . PHE A 1 196 ? -13.211 -3.439 18.611 1.00 96.06 196 PHE A O 1
ATOM 1567 N N . ASP A 1 197 ? -14.314 -5.363 18.960 1.00 96.06 197 ASP A N 1
ATOM 1568 C CA . ASP A 1 197 ? -13.294 -5.937 19.841 1.00 96.06 197 ASP A CA 1
ATOM 1569 C C . ASP A 1 197 ? -11.990 -6.197 19.078 1.00 96.06 197 ASP A C 1
ATOM 1571 O O . ASP A 1 197 ? -10.905 -5.841 19.549 1.00 96.06 197 ASP A O 1
ATOM 1575 N N . GLU A 1 198 ? -12.073 -6.744 17.860 1.00 97.19 198 GLU A N 1
ATOM 1576 C CA . GLU A 1 198 ? -10.897 -6.919 17.009 1.00 97.19 198 GLU A CA 1
ATOM 1577 C C . GLU A 1 198 ? -10.300 -5.574 16.576 1.00 97.19 198 GLU A C 1
ATOM 1579 O O . GLU A 1 198 ? -9.074 -5.439 16.523 1.00 97.19 198 GLU A O 1
ATOM 1584 N N . ALA A 1 199 ? -11.139 -4.566 16.311 1.00 96.44 199 ALA A N 1
ATOM 1585 C CA . ALA A 1 199 ? -10.694 -3.215 15.983 1.00 96.44 199 ALA A CA 1
ATOM 1586 C C . ALA A 1 199 ? -9.901 -2.585 17.140 1.00 96.44 199 ALA A C 1
ATOM 1588 O O . ALA A 1 199 ? -8.796 -2.079 16.929 1.00 96.44 199 ALA A O 1
ATOM 1589 N N . ILE A 1 200 ? -10.406 -2.679 18.376 1.00 96.00 200 ILE A N 1
ATOM 1590 C CA . ILE A 1 200 ? -9.690 -2.234 19.583 1.00 96.00 200 ILE A CA 1
ATOM 1591 C C . ILE A 1 200 ? -8.387 -3.025 19.752 1.00 96.00 200 ILE A C 1
ATOM 1593 O O . ILE A 1 200 ? -7.342 -2.441 20.046 1.00 96.00 200 ILE A O 1
ATOM 1597 N N . GLY A 1 201 ? -8.417 -4.339 19.514 1.00 96.50 201 GLY A N 1
ATOM 1598 C CA . GLY A 1 201 ? -7.227 -5.186 19.539 1.00 96.50 201 GLY A CA 1
ATOM 1599 C C . GLY A 1 201 ? -6.156 -4.746 18.533 1.00 96.50 201 GLY A C 1
ATOM 1600 O O . GLY A 1 201 ? -4.968 -4.736 18.861 1.00 96.50 201 GLY A O 1
ATOM 1601 N N . ALA A 1 202 ? -6.551 -4.332 17.326 1.00 95.69 202 ALA A N 1
ATOM 1602 C CA . ALA A 1 202 ? -5.637 -3.806 16.313 1.00 95.69 202 ALA A CA 1
ATOM 1603 C C . ALA A 1 202 ? -4.994 -2.472 16.741 1.00 95.69 202 ALA A C 1
ATOM 1605 O O . ALA A 1 202 ? -3.783 -2.304 16.572 1.00 95.69 202 ALA A O 1
ATOM 1606 N N . VAL A 1 203 ? -5.756 -1.567 17.372 1.00 95.12 203 VAL A N 1
ATOM 1607 C CA . VAL A 1 203 ? -5.205 -0.335 17.973 1.00 95.12 203 VAL A CA 1
ATOM 1608 C C . VAL A 1 203 ? -4.217 -0.669 19.096 1.00 95.12 203 VAL A C 1
ATOM 1610 O O . VAL A 1 203 ? -3.117 -0.121 19.121 1.00 95.12 203 VAL A O 1
ATOM 1613 N N . GLY A 1 204 ? -4.544 -1.626 19.969 1.00 94.94 204 GLY A N 1
ATOM 1614 C CA . GLY A 1 204 ? -3.645 -2.070 21.043 1.00 94.94 204 GLY A CA 1
ATOM 1615 C C . GLY A 1 204 ? -2.324 -2.659 20.530 1.00 94.94 204 GLY A C 1
ATOM 1616 O O . GLY A 1 204 ? -1.261 -2.397 21.090 1.00 94.94 204 GLY A O 1
ATOM 1617 N N . LYS A 1 205 ? -2.349 -3.399 19.412 1.00 93.69 205 LYS A N 1
ATOM 1618 C CA . LYS A 1 205 ? -1.118 -3.853 18.737 1.00 93.69 205 LYS A CA 1
ATOM 1619 C C . LYS A 1 205 ? -0.291 -2.678 18.204 1.00 93.69 205 LYS A C 1
ATOM 1621 O O . LYS A 1 205 ? 0.935 -2.711 18.291 1.00 93.69 205 LYS A O 1
ATOM 1626 N N . ALA A 1 206 ? -0.942 -1.642 17.669 1.00 91.44 206 ALA A N 1
ATOM 1627 C CA . ALA A 1 206 ? -0.265 -0.448 17.162 1.00 91.44 206 ALA A CA 1
ATOM 1628 C C . ALA A 1 206 ? 0.414 0.353 18.285 1.00 91.44 206 ALA A C 1
ATOM 1630 O O . ALA A 1 206 ? 1.541 0.824 18.111 1.00 91.44 206 ALA A O 1
ATOM 1631 N N . GLU A 1 207 ? -0.241 0.458 19.443 1.00 92.50 207 GLU A N 1
ATOM 1632 C CA . GLU A 1 207 ? 0.311 1.041 20.672 1.00 92.50 207 GLU A CA 1
ATOM 1633 C C . GLU A 1 207 ? 1.547 0.276 21.145 1.00 92.50 207 GLU A C 1
ATOM 1635 O O . GLU A 1 207 ? 2.618 0.866 21.279 1.00 92.50 207 GLU A O 1
ATOM 1640 N N . ALA A 1 208 ? 1.432 -1.046 21.309 1.00 92.62 208 ALA A N 1
ATOM 1641 C CA . ALA A 1 208 ? 2.544 -1.891 21.741 1.00 92.62 208 ALA A CA 1
ATOM 1642 C C . ALA A 1 208 ? 3.746 -1.795 20.789 1.00 92.62 208 ALA A C 1
ATOM 1644 O O . ALA A 1 208 ? 4.899 -1.762 21.227 1.00 92.62 208 ALA A O 1
ATOM 1645 N N . LYS A 1 209 ? 3.489 -1.700 19.477 1.00 89.75 209 LYS A N 1
ATOM 1646 C CA . LYS A 1 209 ? 4.540 -1.472 18.488 1.00 89.75 209 LYS A CA 1
ATOM 1647 C C . LYS A 1 209 ? 5.222 -0.112 18.673 1.00 89.75 209 LYS A C 1
ATOM 1649 O O . LYS A 1 209 ? 6.449 -0.067 18.678 1.00 89.75 209 LYS A O 1
ATOM 1654 N N . ALA A 1 210 ? 4.460 0.968 18.839 1.00 88.56 210 ALA A N 1
ATOM 1655 C CA . ALA A 1 210 ? 5.023 2.303 19.047 1.00 88.56 210 ALA A CA 1
ATOM 1656 C C . ALA A 1 210 ? 5.849 2.383 20.342 1.00 88.56 210 ALA A C 1
ATOM 1658 O O . ALA A 1 210 ? 6.910 3.000 20.356 1.00 88.56 210 ALA A O 1
ATOM 1659 N N . GLU A 1 211 ? 5.409 1.717 21.413 1.00 92.44 211 GLU A N 1
ATOM 1660 C CA . GLU A 1 211 ? 6.183 1.616 22.655 1.00 92.44 211 GLU A CA 1
ATOM 1661 C C . GLU A 1 211 ? 7.514 0.891 22.443 1.00 92.44 211 GLU A C 1
ATOM 1663 O O . GLU A 1 211 ? 8.546 1.317 22.963 1.00 92.44 211 GLU A O 1
ATOM 1668 N N . ASN A 1 212 ? 7.508 -0.202 21.677 1.00 91.44 212 ASN A N 1
ATOM 1669 C CA . ASN A 1 212 ? 8.729 -0.932 21.358 1.00 91.44 212 ASN A CA 1
ATOM 1670 C C . ASN A 1 212 ? 9.681 -0.102 20.481 1.00 91.44 212 ASN A C 1
ATOM 1672 O O . ASN A 1 212 ? 10.887 -0.088 20.720 1.00 91.44 212 ASN A O 1
ATOM 1676 N N . ASP A 1 213 ? 9.140 0.626 19.502 1.00 88.12 213 ASP A N 1
ATOM 1677 C CA . ASP A 1 213 ? 9.916 1.530 18.653 1.00 88.12 213 ASP A CA 1
ATOM 1678 C C . ASP A 1 213 ? 10.544 2.671 19.475 1.00 88.12 213 ASP A C 1
ATOM 1680 O O . ASP A 1 213 ? 11.705 3.000 19.245 1.00 88.12 213 ASP A O 1
ATOM 1684 N N . LEU A 1 214 ? 9.839 3.219 20.474 1.00 90.88 214 LEU A N 1
ATOM 1685 C CA . LEU A 1 214 ? 10.399 4.208 21.405 1.00 90.88 214 LEU A CA 1
ATOM 1686 C C . LEU A 1 214 ? 11.531 3.608 22.251 1.00 90.88 214 LEU A C 1
ATOM 1688 O O . LEU A 1 214 ? 12.594 4.206 22.360 1.00 90.88 214 LEU A O 1
ATOM 1692 N N . ARG A 1 215 ? 11.332 2.413 22.828 1.00 93.31 215 ARG A N 1
ATOM 1693 C CA . ARG A 1 215 ? 12.367 1.722 23.629 1.00 93.31 215 ARG A CA 1
ATOM 1694 C C . ARG A 1 215 ? 13.608 1.352 22.821 1.00 93.31 215 ARG A C 1
ATOM 1696 O O . ARG A 1 215 ? 14.670 1.164 23.402 1.00 93.31 215 ARG A O 1
ATOM 1703 N N . SER A 1 216 ? 13.445 1.197 21.511 1.00 92.62 216 SER A N 1
ATOM 1704 C CA . SER A 1 216 ? 14.515 0.859 20.572 1.00 92.62 216 SER A CA 1
ATOM 1705 C C . SER A 1 216 ? 15.151 2.097 19.929 1.00 92.62 216 SER A C 1
ATOM 1707 O O . SER A 1 216 ? 15.898 1.944 18.968 1.00 92.62 216 SER A O 1
ATOM 1709 N N . ASP A 1 217 ? 14.822 3.305 20.403 1.00 89.75 217 ASP A N 1
ATOM 1710 C CA . ASP A 1 217 ? 15.272 4.592 19.854 1.00 89.75 217 ASP A CA 1
ATOM 1711 C C . ASP A 1 217 ? 14.946 4.795 18.355 1.00 89.75 217 ASP A C 1
ATOM 1713 O O . ASP A 1 217 ? 15.561 5.614 17.670 1.00 89.75 217 ASP A O 1
ATOM 1717 N N . ASN A 1 218 ? 13.942 4.082 17.824 1.00 85.88 218 ASN A N 1
ATOM 1718 C CA . ASN A 1 218 ? 13.487 4.228 16.435 1.00 85.88 218 ASN A CA 1
ATOM 1719 C C . ASN A 1 218 ? 12.604 5.471 16.238 1.00 85.88 218 ASN A C 1
ATOM 1721 O O . ASN A 1 218 ? 12.449 5.947 15.113 1.00 85.88 218 ASN A O 1
ATOM 1725 N N . ILE A 1 219 ? 11.995 5.976 17.315 1.00 87.31 219 ILE A N 1
ATOM 1726 C CA . ILE A 1 219 ? 11.180 7.196 17.328 1.00 87.31 219 ILE A CA 1
ATOM 1727 C C . ILE A 1 219 ? 11.510 8.047 18.556 1.00 87.31 219 ILE A C 1
ATOM 1729 O O . ILE A 1 219 ? 11.923 7.534 19.591 1.00 87.31 219 ILE A O 1
ATOM 1733 N N . SER A 1 220 ? 11.293 9.359 18.452 1.00 91.12 220 SER A N 1
ATOM 1734 C CA . SER A 1 220 ? 11.482 10.280 19.579 1.00 91.12 220 SER A CA 1
ATOM 1735 C C . SER A 1 220 ? 10.315 10.226 20.573 1.00 91.12 220 SER A C 1
ATOM 1737 O O . SER A 1 220 ? 9.191 9.884 20.199 1.00 91.12 220 SER A O 1
ATOM 1739 N N . GLN A 1 221 ? 10.543 10.665 21.818 1.00 92.56 221 GLN A N 1
ATOM 1740 C CA . GLN A 1 221 ? 9.470 10.825 22.811 1.00 92.56 221 GLN A CA 1
ATOM 1741 C C . GLN A 1 221 ? 8.353 11.751 22.309 1.00 92.56 221 GLN A C 1
ATOM 1743 O O . GLN A 1 221 ? 7.178 11.464 22.513 1.00 92.56 221 GLN A O 1
ATOM 1748 N N . ALA A 1 222 ? 8.705 12.848 21.630 1.00 88.88 222 ALA A N 1
ATOM 1749 C CA . ALA A 1 222 ? 7.723 13.783 21.085 1.00 88.88 222 ALA A CA 1
ATOM 1750 C C . ALA A 1 222 ? 6.834 13.103 20.030 1.00 88.88 222 ALA A C 1
ATOM 1752 O O . ALA A 1 222 ? 5.610 13.167 20.115 1.00 88.88 222 ALA A O 1
ATOM 1753 N N . SER A 1 223 ? 7.450 12.366 19.099 1.00 85.81 223 SER A N 1
ATOM 1754 C CA . SER A 1 223 ? 6.730 11.580 18.090 1.00 85.81 223 SER A CA 1
ATOM 1755 C C . SER A 1 223 ? 5.845 10.508 18.730 1.00 85.81 223 SER A C 1
ATOM 1757 O O . SER A 1 223 ? 4.731 10.270 18.270 1.00 85.81 223 SER A O 1
ATOM 1759 N N . PHE A 1 224 ? 6.313 9.868 19.803 1.00 89.38 224 PHE A N 1
ATOM 1760 C CA . PHE A 1 224 ? 5.534 8.871 20.530 1.00 89.38 224 PHE A CA 1
ATOM 1761 C C . PHE A 1 224 ? 4.271 9.465 21.175 1.00 89.38 224 PHE A C 1
ATOM 1763 O O . PHE A 1 224 ? 3.198 8.881 21.034 1.00 89.38 224 PHE 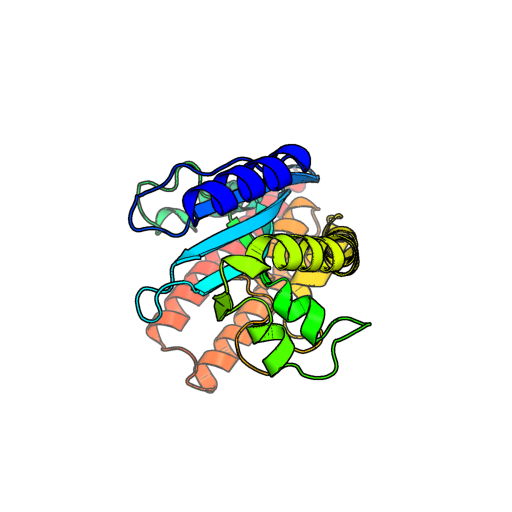A O 1
ATOM 1770 N N . GLU A 1 225 ? 4.351 10.631 21.823 1.00 89.94 225 GLU A N 1
ATOM 1771 C CA . GLU A 1 225 ? 3.169 11.280 22.417 1.00 89.94 225 GLU A CA 1
ATOM 1772 C C . GLU A 1 225 ? 2.138 11.703 21.357 1.00 89.94 225 GLU A C 1
ATOM 1774 O O . GLU A 1 225 ? 0.930 11.538 21.555 1.00 89.94 225 GLU A O 1
ATOM 1779 N N . GLU A 1 226 ? 2.592 12.180 20.194 1.00 86.38 226 GLU A N 1
ATOM 1780 C CA . GLU A 1 226 ? 1.712 12.477 19.056 1.00 86.38 226 GLU A CA 1
ATOM 1781 C C . GLU A 1 226 ? 0.994 11.219 18.546 1.00 86.38 226 GLU A C 1
ATOM 1783 O O . GLU A 1 226 ? -0.225 11.230 18.341 1.00 86.38 226 GLU A O 1
ATOM 1788 N N . ILE A 1 227 ? 1.735 10.117 18.389 1.00 86.38 227 ILE A N 1
ATOM 1789 C CA . ILE A 1 227 ? 1.202 8.813 17.977 1.00 86.38 227 ILE A CA 1
ATOM 1790 C C . ILE A 1 227 ? 0.180 8.297 19.000 1.00 86.38 227 ILE A C 1
ATOM 1792 O O . ILE A 1 227 ? -0.914 7.869 18.628 1.00 86.38 227 ILE A O 1
ATOM 1796 N N . LYS A 1 228 ? 0.491 8.384 20.294 1.00 88.50 228 LYS A N 1
ATOM 1797 C CA . LYS A 1 228 ? -0.390 7.943 21.379 1.00 88.50 228 LYS A CA 1
ATOM 1798 C C . LYS A 1 228 ? -1.689 8.747 21.428 1.00 88.50 228 LYS A C 1
ATOM 1800 O O . LYS A 1 228 ? -2.763 8.166 21.577 1.00 88.50 228 LYS A O 1
ATOM 1805 N N . SER A 1 229 ? -1.611 10.070 21.254 1.00 89.19 229 SER A N 1
ATOM 1806 C CA . SER A 1 229 ? -2.798 10.928 21.136 1.00 89.19 229 SER A CA 1
ATOM 1807 C C . SER A 1 229 ? -3.706 10.461 19.996 1.00 89.19 229 SER A C 1
ATOM 1809 O O . SER A 1 229 ? -4.921 10.377 20.169 1.00 89.19 229 SER A O 1
ATOM 1811 N N . LEU A 1 230 ? -3.120 10.106 18.854 1.00 88.25 230 LEU A N 1
ATOM 1812 C CA . LEU A 1 230 ? -3.854 9.632 17.688 1.00 88.25 230 LEU A CA 1
ATOM 1813 C C . LEU A 1 230 ? -4.531 8.275 17.917 1.00 88.25 230 LEU A C 1
ATOM 1815 O O . LEU A 1 230 ? -5.680 8.089 17.520 1.00 88.25 230 LEU A O 1
ATOM 1819 N N . TYR A 1 231 ? -3.856 7.344 18.590 1.00 91.56 231 TYR A N 1
ATOM 1820 C CA . TYR A 1 231 ? -4.444 6.056 18.966 1.00 91.56 231 TYR A CA 1
ATOM 1821 C C . TYR A 1 231 ? -5.617 6.219 19.941 1.00 91.56 231 TYR A C 1
ATOM 1823 O O . TYR A 1 231 ? -6.631 5.534 19.800 1.00 91.56 231 TYR A O 1
ATOM 1831 N N . GLY A 1 232 ? -5.528 7.183 20.864 1.00 91.25 232 GLY A N 1
ATOM 1832 C CA . GLY A 1 232 ? -6.636 7.559 21.745 1.00 91.25 232 GLY A CA 1
ATOM 1833 C C . GLY A 1 232 ? -7.874 8.038 20.980 1.00 91.25 232 GLY A C 1
ATOM 1834 O O . GLY A 1 232 ? -8.979 7.588 21.278 1.00 91.25 232 GLY A O 1
ATOM 1835 N N . LEU A 1 233 ? -7.691 8.884 19.958 1.00 91.25 233 LEU A N 1
ATOM 1836 C CA . LEU A 1 233 ? -8.784 9.345 19.087 1.00 91.25 233 LEU A CA 1
ATOM 1837 C C . LEU A 1 233 ? -9.429 8.184 18.320 1.00 91.25 233 LEU A C 1
ATOM 1839 O O . LEU A 1 233 ? -10.651 8.056 18.304 1.00 91.25 233 LEU A O 1
ATOM 1843 N N . TYR A 1 234 ? -8.611 7.300 17.744 1.00 91.75 234 TYR A N 1
ATOM 1844 C CA . TYR A 1 234 ? -9.083 6.097 17.053 1.00 91.75 234 TYR A CA 1
ATOM 1845 C C . TYR A 1 234 ? -9.917 5.198 17.971 1.00 91.75 234 TYR A C 1
ATOM 1847 O O . TYR A 1 234 ? -11.014 4.779 17.607 1.00 91.75 234 TYR A O 1
ATOM 1855 N N . ARG A 1 235 ? -9.417 4.922 19.180 1.00 93.38 235 ARG A N 1
ATOM 1856 C CA . ARG A 1 235 ? -10.120 4.099 20.169 1.00 93.38 235 ARG A CA 1
ATOM 1857 C C . ARG A 1 235 ? -11.443 4.734 20.590 1.00 93.38 235 ARG A C 1
ATOM 1859 O O . ARG A 1 235 ? -12.446 4.029 20.636 1.00 93.38 235 ARG A O 1
ATOM 1866 N N . GLY A 1 236 ? -11.445 6.039 20.869 1.00 92.75 236 GLY A N 1
ATOM 1867 C CA . GLY A 1 236 ? -12.658 6.786 21.204 1.00 92.75 236 GLY A CA 1
ATOM 1868 C C . GLY A 1 236 ? -13.715 6.662 20.110 1.00 92.75 236 GLY A C 1
ATOM 1869 O O . GLY A 1 236 ? -14.827 6.232 20.387 1.00 92.75 236 GLY A O 1
ATOM 1870 N N . ALA A 1 237 ? -13.333 6.896 18.852 1.00 92.25 237 ALA A N 1
ATOM 1871 C CA . ALA A 1 237 ? -14.245 6.784 17.717 1.00 92.25 237 ALA A CA 1
ATOM 1872 C C . ALA A 1 237 ? -14.817 5.366 17.526 1.00 92.25 237 ALA A C 1
ATOM 1874 O O . ALA A 1 237 ? -15.989 5.217 17.187 1.00 92.25 237 ALA A O 1
ATOM 1875 N N . ILE A 1 238 ? -14.017 4.317 17.757 1.00 94.06 238 ILE A N 1
ATOM 1876 C CA . ILE A 1 238 ? -14.495 2.923 17.702 1.00 94.06 238 ILE A CA 1
ATOM 1877 C C . ILE A 1 238 ? -15.514 2.652 18.818 1.00 94.06 238 ILE A C 1
ATOM 1879 O O . ILE A 1 238 ? -16.539 2.023 18.565 1.00 94.06 238 ILE A O 1
ATOM 1883 N N . ILE A 1 239 ? -15.252 3.131 20.039 1.00 93.38 239 ILE A N 1
ATOM 1884 C CA . ILE A 1 239 ? -16.172 2.990 21.179 1.00 93.38 239 ILE A CA 1
ATOM 1885 C C . ILE A 1 239 ? -17.476 3.753 20.918 1.00 93.38 239 ILE A C 1
ATOM 1887 O O . ILE A 1 239 ? -18.556 3.216 21.140 1.00 93.38 239 ILE A O 1
ATOM 1891 N N . ASP A 1 240 ? -17.399 4.977 20.403 1.00 92.75 240 ASP A N 1
ATOM 1892 C CA . ASP A 1 240 ? -18.590 5.769 20.101 1.00 92.75 240 ASP A CA 1
ATOM 1893 C C . ASP A 1 240 ? -19.469 5.073 19.051 1.00 92.75 240 ASP A C 1
ATOM 1895 O O . ASP A 1 240 ? -20.686 4.981 19.222 1.00 92.75 240 ASP A O 1
ATOM 1899 N N . GLN A 1 241 ? -18.866 4.512 17.996 1.00 90.88 241 GLN A N 1
ATOM 1900 C CA . GLN A 1 241 ? -19.605 3.737 16.994 1.00 90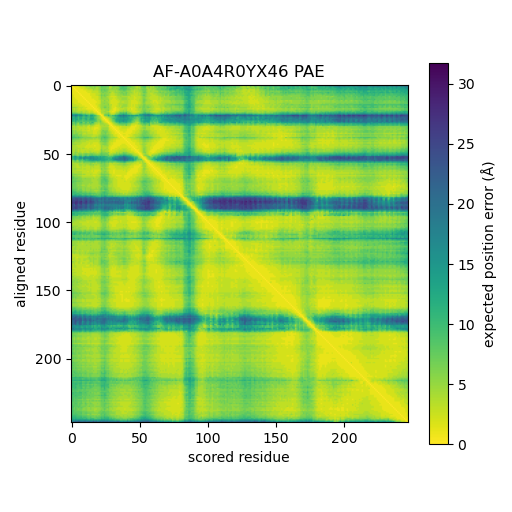.88 241 GLN A CA 1
ATOM 1901 C C . GLN A 1 241 ? -20.181 2.432 17.553 1.00 90.88 241 GLN A C 1
ATOM 1903 O O . GLN A 1 241 ? -21.288 2.047 17.170 1.00 90.88 241 GLN A O 1
ATOM 1908 N N . SER A 1 242 ? -19.473 1.755 18.463 1.00 93.75 242 SER A N 1
ATOM 1909 C CA . SER A 1 242 ? -19.985 0.530 19.081 1.00 93.75 242 SER A CA 1
ATOM 1910 C C . SER A 1 242 ? -21.195 0.811 19.973 1.00 93.75 242 SER A C 1
ATOM 1912 O O . SER A 1 242 ? -22.174 0.069 19.913 1.00 93.75 242 SER A O 1
ATOM 1914 N N . LEU A 1 243 ? -21.186 1.922 20.719 1.00 92.44 243 LEU A N 1
ATOM 1915 C CA . LEU A 1 243 ? -22.324 2.379 21.519 1.00 92.44 243 LEU A CA 1
ATOM 1916 C C . LEU A 1 243 ? -23.515 2.783 20.644 1.00 92.44 243 LEU A C 1
ATOM 1918 O O . LEU A 1 243 ? -24.648 2.415 20.945 1.00 92.44 243 LEU A O 1
ATOM 1922 N N . GLN A 1 244 ? -23.271 3.492 19.538 1.00 91.38 244 GLN A N 1
ATOM 1923 C CA . GLN A 1 244 ? -24.323 3.860 18.585 1.00 91.38 244 GLN A CA 1
ATOM 1924 C C . GLN A 1 244 ? -24.978 2.637 17.935 1.00 91.38 244 GLN A C 1
ATOM 1926 O O . GLN A 1 244 ? -26.175 2.662 17.679 1.00 91.38 244 GLN A O 1
ATOM 1931 N N . ALA A 1 245 ? -24.228 1.559 17.693 1.00 89.94 245 ALA A N 1
ATOM 1932 C CA . ALA A 1 245 ? -24.755 0.339 17.081 1.00 89.94 245 ALA A CA 1
ATOM 1933 C C . ALA A 1 245 ? -25.685 -0.482 17.999 1.00 89.94 245 ALA A C 1
ATOM 1935 O O . ALA A 1 245 ? -26.330 -1.415 17.517 1.00 89.94 245 ALA A O 1
ATOM 1936 N N . LEU A 1 246 ? -25.739 -0.168 19.299 1.00 83.75 246 LEU A N 1
ATOM 1937 C CA . LEU A 1 246 ? -26.633 -0.804 20.276 1.00 83.75 246 LEU A CA 1
ATOM 1938 C C . LEU A 1 246 ? -28.018 -0.135 20.360 1.00 83.75 246 LEU A C 1
ATOM 1940 O O . LEU A 1 246 ? -28.898 -0.665 21.043 1.00 83.75 246 LEU A O 1
ATOM 1944 N N . HIS A 1 247 ? -28.201 1.010 19.696 1.00 75.75 247 HIS A N 1
ATOM 1945 C CA . HIS A 1 247 ? -29.431 1.805 19.666 1.00 75.75 247 HIS A CA 1
ATOM 1946 C C . HIS A 1 247 ? -30.106 1.751 18.291 1.00 75.75 247 HIS A C 1
ATOM 1948 O O . HIS A 1 247 ? -31.355 1.841 18.276 1.00 75.75 247 HIS A O 1
#